Protein AF-A0A8S9X0I8-F1 (afdb_monomer_lite)

InterPro domains:
  IPR052571 Mitochondrial RNA Methyltransferase [PTHR13184] (60-207)

Secondary structure (DSSP, 8-state):
--------------------------------HHHHHHHHTT---TTSSTT------PPPPHHHHHHHHHHHTTS-HHHHHHHHHHHHHHHHTPPPPPPHHHHHHHHHHHHHHHHHHHT--GGGS-HHHHHHHHHHHHHHHHHHHHHHS---------HHHHHHHHHHHHHHHHHHHHHHHHHHHHHS----S----TT-TTTTTT-

Radius of gyration: 30.33 Å; chains: 1; bounding box: 61×61×95 Å

Sequence (207 aa):
MRRSLLHQISRGRRWVVGSLRYGSSTTKVELDGSVRDLIESEELHPKRHPGAMRNVNNPLPDDLQAAMLRTLGDVSKKVLTDESHDFCKYLHGRKPPMEEDEEHSLISQIRGEITEELNVKFEDLNDDLREYYKKVINSKVEQITKQRKYNWQQIDYTRHKGLLYMVARSAREYAINYQVLKELKTRFQYAPKTFFDFGSGVGSVLW

Structure (mmCIF, N/CA/C/O backbone):
data_AF-A0A8S9X0I8-F1
#
_entry.id   AF-A0A8S9X0I8-F1
#
loop_
_atom_site.group_PDB
_atom_site.id
_atom_site.type_symbol
_atom_site.label_atom_id
_atom_site.label_alt_id
_atom_site.label_comp_id
_atom_site.label_asym_id
_atom_site.label_entity_id
_atom_site.label_seq_id
_atom_site.pdbx_PDB_ins_code
_atom_site.Cartn_x
_atom_site.Cartn_y
_atom_site.Cartn_z
_atom_site.occupancy
_atom_site.B_iso_or_equiv
_atom_site.auth_seq_id
_atom_site.auth_comp_id
_atom_site.auth_asym_id
_atom_site.auth_atom_id
_atom_site.pdbx_PDB_model_num
ATOM 1 N N . MET A 1 1 ? 29.895 34.691 58.136 1.00 38.69 1 MET A N 1
ATOM 2 C CA . MET A 1 1 ? 30.890 34.529 57.051 1.00 38.69 1 MET A CA 1
ATOM 3 C C . MET A 1 1 ? 30.856 33.090 56.548 1.00 38.69 1 MET A C 1
ATOM 5 O O . MET A 1 1 ? 31.323 32.217 57.260 1.00 38.69 1 MET A O 1
ATOM 9 N N . ARG A 1 2 ? 30.270 32.852 55.368 1.00 32.53 2 ARG A N 1
ATOM 10 C CA . ARG A 1 2 ? 30.657 31.838 54.361 1.00 32.53 2 ARG A CA 1
ATOM 11 C C . ARG A 1 2 ? 29.682 31.976 53.184 1.00 32.53 2 ARG A C 1
ATOM 13 O O . ARG A 1 2 ? 28.490 31.740 53.327 1.00 32.53 2 ARG A O 1
ATOM 20 N N . ARG A 1 3 ? 30.202 32.497 52.071 1.00 32.56 3 ARG A N 1
ATOM 21 C CA . ARG A 1 3 ? 29.549 32.616 50.759 1.00 32.56 3 ARG A CA 1
ATOM 22 C C . ARG A 1 3 ? 29.841 31.356 49.931 1.00 32.56 3 ARG A C 1
ATOM 24 O O . ARG A 1 3 ? 30.869 30.728 50.166 1.00 32.56 3 ARG A O 1
ATOM 31 N N . SER A 1 4 ? 29.040 31.163 48.874 1.00 35.34 4 SER A N 1
ATOM 32 C CA . SER A 1 4 ? 29.269 30.278 47.710 1.00 35.34 4 SER A CA 1
ATOM 33 C C . SER A 1 4 ? 28.901 28.807 47.964 1.00 35.34 4 SER A C 1
ATOM 35 O O . SER A 1 4 ? 29.279 28.256 48.984 1.00 35.34 4 SER A O 1
ATOM 37 N N . LEU A 1 5 ? 28.126 28.109 47.129 1.00 32.97 5 LEU A N 1
ATOM 38 C CA . LEU A 1 5 ? 28.208 28.009 45.670 1.00 32.97 5 LEU A CA 1
ATOM 39 C C . LEU A 1 5 ? 26.813 27.762 45.062 1.00 32.97 5 LEU A C 1
ATOM 41 O O . LEU A 1 5 ? 26.257 26.675 45.174 1.00 32.97 5 LEU A O 1
ATOM 45 N N . LEU A 1 6 ? 26.271 28.753 44.364 1.00 34.56 6 LEU A N 1
ATOM 46 C CA . LEU A 1 6 ? 25.263 28.549 43.325 1.00 34.56 6 LEU A CA 1
ATOM 47 C C . LEU A 1 6 ? 25.835 29.220 42.093 1.00 34.56 6 LEU A C 1
ATOM 49 O O . LEU A 1 6 ? 25.793 30.440 42.032 1.00 34.56 6 LEU A O 1
ATOM 53 N N . HIS A 1 7 ? 26.431 28.451 41.183 1.00 33.84 7 HIS A N 1
ATOM 54 C CA . HIS A 1 7 ? 26.622 28.798 39.775 1.00 33.84 7 HIS A CA 1
ATOM 55 C C . HIS A 1 7 ? 27.052 27.545 38.995 1.00 33.84 7 HIS A C 1
ATOM 57 O O . HIS A 1 7 ? 27.919 26.799 39.436 1.00 33.84 7 HIS A O 1
ATOM 63 N N . GLN A 1 8 ? 26.463 27.409 37.804 1.00 34.41 8 GLN A N 1
ATOM 64 C CA . GLN A 1 8 ? 26.906 26.597 36.665 1.00 34.41 8 GLN A CA 1
ATOM 65 C C . GLN A 1 8 ? 26.630 25.085 36.690 1.00 34.41 8 GLN A C 1
ATOM 67 O O . GLN A 1 8 ? 27.524 24.269 36.871 1.00 34.41 8 GLN A O 1
ATOM 72 N N . ILE A 1 9 ? 25.424 24.714 36.245 1.00 34.41 9 ILE A N 1
ATOM 73 C CA . ILE A 1 9 ? 25.315 23.678 35.208 1.00 34.41 9 ILE A CA 1
ATOM 74 C C . ILE A 1 9 ? 24.667 24.326 33.991 1.00 34.41 9 ILE A C 1
ATOM 76 O O . ILE A 1 9 ? 23.532 24.796 34.009 1.00 34.41 9 ILE A O 1
ATOM 80 N N . SER A 1 10 ? 25.485 24.437 32.955 1.00 33.75 10 SER A N 1
ATOM 81 C CA . SER A 1 10 ? 25.205 25.131 31.715 1.00 33.75 10 SER A CA 1
ATOM 82 C C . SER A 1 10 ? 24.671 24.156 30.663 1.00 33.75 10 SER A C 1
ATOM 84 O O . SER A 1 10 ? 25.194 23.053 30.530 1.00 33.75 10 SER A O 1
ATOM 86 N N . ARG A 1 11 ? 23.740 24.655 29.842 1.00 37.16 11 ARG A N 1
ATOM 87 C CA . ARG A 1 11 ? 23.556 24.311 28.418 1.00 37.16 11 ARG A CA 1
ATOM 88 C C . ARG A 1 11 ? 23.011 22.911 28.101 1.00 37.16 11 ARG A C 1
ATOM 90 O O . ARG A 1 11 ? 23.680 22.088 27.481 1.00 37.16 11 ARG A O 1
ATOM 97 N N . GLY A 1 12 ? 21.716 22.723 28.354 1.00 33.28 12 GLY A N 1
ATOM 98 C CA . GLY A 1 12 ? 20.900 21.832 27.526 1.00 33.28 12 GLY A CA 1
ATOM 99 C C . GLY A 1 12 ? 20.777 22.422 26.118 1.00 33.28 12 GLY A C 1
ATOM 100 O O . GLY A 1 12 ? 20.298 23.545 25.953 1.00 33.28 12 GLY A O 1
ATOM 101 N N . ARG A 1 13 ? 21.274 21.705 25.104 1.00 35.69 13 ARG A N 1
ATOM 102 C CA . ARG A 1 13 ? 21.162 22.097 23.693 1.00 35.69 13 ARG A CA 1
ATOM 103 C C . ARG A 1 13 ? 19.683 22.151 23.323 1.00 35.69 13 ARG A C 1
ATOM 105 O O . ARG A 1 13 ? 19.023 21.125 23.212 1.00 35.69 13 ARG A O 1
ATOM 112 N N . ARG A 1 14 ? 19.174 23.365 23.139 1.00 32.47 14 ARG A N 1
ATOM 113 C CA . ARG A 1 14 ? 17.888 23.614 22.497 1.00 32.47 14 ARG A CA 1
ATOM 114 C C . ARG A 1 14 ? 18.063 23.206 21.037 1.00 32.47 14 ARG A C 1
ATOM 116 O O . ARG A 1 14 ? 18.818 23.855 20.315 1.00 32.47 14 ARG A O 1
ATOM 123 N N . TRP A 1 15 ? 17.441 22.106 20.626 1.00 33.72 15 TRP A N 1
ATOM 124 C CA . TRP A 1 15 ? 17.331 21.774 19.212 1.00 33.72 15 TRP A CA 1
ATOM 125 C C . TRP A 1 15 ? 16.532 22.898 18.557 1.00 33.72 15 TRP A C 1
ATOM 127 O O . TRP A 1 15 ? 15.331 23.038 18.777 1.00 33.72 15 TRP A O 1
ATOM 137 N N . VAL A 1 16 ? 17.225 23.765 17.823 1.00 35.38 16 VAL A N 1
ATOM 138 C CA . VAL A 1 16 ? 16.574 24.666 16.882 1.00 35.38 16 VAL A CA 1
ATOM 139 C C . VAL A 1 16 ? 16.069 23.752 15.779 1.00 35.38 16 VAL A C 1
ATOM 141 O O . VAL A 1 16 ? 16.851 23.282 14.956 1.00 35.38 16 VAL A O 1
ATOM 144 N N . VAL A 1 17 ? 14.774 23.442 15.807 1.00 42.78 17 VAL A N 1
ATOM 145 C CA . VAL A 1 17 ? 14.083 22.893 14.644 1.00 42.78 17 VAL A CA 1
ATOM 146 C C . VAL A 1 17 ? 14.164 23.993 13.595 1.00 42.78 17 VAL A C 1
ATOM 148 O O . VAL A 1 17 ? 13.407 24.963 13.623 1.00 42.78 17 VAL A O 1
ATOM 151 N N . GLY A 1 18 ? 15.190 23.919 12.748 1.00 37.69 18 GLY A N 1
ATOM 152 C CA . GLY A 1 18 ? 15.289 24.776 11.583 1.00 37.69 18 GLY A CA 1
ATOM 153 C C . GLY A 1 18 ? 14.003 24.591 10.798 1.00 37.69 18 GLY A C 1
ATOM 154 O O . GLY A 1 18 ? 13.650 23.464 10.461 1.00 37.69 18 GLY A O 1
ATOM 155 N N . SER A 1 19 ? 13.282 25.686 10.569 1.00 44.06 19 SER A N 1
ATOM 156 C CA . SER A 1 19 ? 12.162 25.718 9.637 1.00 44.06 19 SER A CA 1
ATOM 157 C C . SER A 1 19 ? 12.643 25.092 8.328 1.00 44.06 19 SER A C 1
ATOM 159 O O . SER A 1 19 ? 13.447 25.694 7.611 1.00 44.06 19 SER A O 1
ATOM 161 N N . LEU A 1 20 ? 12.207 23.858 8.045 1.00 44.19 20 LEU A N 1
ATOM 162 C CA . LEU A 1 20 ? 12.305 23.301 6.707 1.00 44.19 20 LEU A CA 1
ATOM 163 C C . LEU A 1 20 ? 11.431 24.202 5.843 1.00 44.19 20 LEU A C 1
ATOM 165 O O . LEU A 1 20 ? 10.206 24.094 5.824 1.00 44.19 20 LEU A O 1
ATOM 169 N N . ARG A 1 21 ? 12.073 25.151 5.166 1.00 44.62 21 ARG A N 1
ATOM 170 C CA . ARG A 1 21 ? 11.453 25.869 4.067 1.00 44.62 21 ARG A CA 1
ATOM 171 C C . ARG A 1 21 ? 11.219 24.826 2.986 1.00 44.62 21 ARG A C 1
ATOM 173 O O . ARG A 1 21 ? 12.151 24.456 2.278 1.00 44.62 21 ARG A O 1
ATOM 180 N N . TYR A 1 22 ? 9.989 24.332 2.888 1.00 50.97 22 TYR A N 1
ATOM 181 C CA . TYR A 1 22 ? 9.518 23.680 1.677 1.00 50.97 22 TYR A CA 1
ATOM 182 C C . TYR A 1 22 ? 9.656 24.713 0.559 1.00 50.97 22 TYR A C 1
ATOM 184 O O . TYR A 1 22 ? 8.862 25.646 0.452 1.00 50.97 22 TYR A O 1
ATOM 192 N N . GLY A 1 23 ? 10.739 24.620 -0.210 1.00 49.62 23 GLY A N 1
ATOM 193 C CA . GLY A 1 23 ? 10.887 25.400 -1.422 1.00 49.62 23 GLY A CA 1
ATOM 194 C C . GLY A 1 23 ? 9.787 24.959 -2.372 1.00 49.62 23 GLY A C 1
ATOM 195 O O . GLY A 1 23 ? 9.878 23.882 -2.950 1.00 49.62 23 GLY A O 1
ATOM 196 N N . SER A 1 24 ? 8.734 25.761 -2.504 1.00 58.91 24 SER A N 1
ATOM 197 C CA . SER A 1 24 ? 7.803 25.617 -3.616 1.00 58.91 24 SER A CA 1
ATOM 198 C C . SER A 1 24 ? 8.557 26.037 -4.873 1.00 58.91 24 SER A C 1
ATOM 200 O O . SER A 1 24 ? 8.689 27.226 -5.167 1.00 58.91 24 SER A O 1
ATOM 202 N N . SER A 1 25 ? 9.153 25.073 -5.573 1.00 62.84 25 SER A N 1
ATOM 203 C CA . SER A 1 25 ? 9.664 25.297 -6.918 1.00 62.84 25 SER A CA 1
ATOM 204 C C . SER A 1 25 ? 8.462 25.353 -7.850 1.00 62.84 25 SER A C 1
ATOM 206 O O . SER A 1 25 ? 7.873 24.340 -8.216 1.00 62.84 25 SER A O 1
ATOM 208 N N . THR A 1 26 ? 8.058 26.560 -8.228 1.00 61.75 26 THR A N 1
ATOM 209 C CA . THR A 1 26 ? 7.054 26.723 -9.275 1.00 61.75 26 THR A CA 1
ATOM 210 C C . THR A 1 26 ? 7.708 26.311 -10.592 1.00 61.75 26 THR A C 1
ATOM 212 O O . THR A 1 26 ? 8.575 27.012 -11.112 1.00 61.75 26 THR A O 1
ATOM 215 N N . THR A 1 27 ? 7.364 25.131 -11.107 1.00 73.31 27 THR A N 1
ATOM 216 C CA . THR A 1 27 ? 7.857 24.673 -12.408 1.00 73.31 27 THR A CA 1
ATOM 217 C C . THR A 1 27 ? 7.279 25.578 -13.490 1.00 73.31 27 THR A C 1
ATOM 219 O O . THR A 1 27 ? 6.080 25.547 -13.761 1.00 73.31 27 THR A O 1
ATOM 222 N N . LYS A 1 28 ? 8.125 26.406 -14.106 1.00 75.62 28 LYS A N 1
ATOM 223 C CA . LYS A 1 28 ? 7.742 27.185 -15.283 1.00 75.62 28 LYS A CA 1
ATOM 224 C C . LYS A 1 28 ? 7.739 26.238 -16.482 1.00 75.62 28 LYS A C 1
ATOM 226 O O . LYS A 1 28 ? 8.794 25.772 -16.901 1.00 75.62 28 LYS A O 1
ATOM 231 N N . VAL A 1 29 ? 6.552 25.901 -16.975 1.00 78.50 29 VAL A N 1
ATOM 232 C CA . VAL A 1 29 ? 6.380 25.047 -18.155 1.00 78.50 29 VAL A CA 1
ATOM 233 C C . VAL A 1 29 ? 6.190 25.955 -19.361 1.00 78.50 29 VAL A C 1
ATOM 235 O O . VAL A 1 29 ? 5.278 26.780 -19.375 1.00 78.50 29 VAL A O 1
ATOM 238 N N . GLU A 1 30 ? 7.057 25.822 -20.360 1.00 83.00 30 GLU A N 1
ATOM 239 C CA . GLU A 1 30 ? 6.937 26.532 -21.633 1.00 83.00 30 GLU A CA 1
ATOM 240 C C . GLU A 1 30 ? 6.588 25.532 -22.735 1.00 83.00 30 GLU A C 1
ATOM 242 O O . GLU A 1 30 ? 7.100 24.412 -22.762 1.00 83.00 30 GLU A O 1
ATOM 247 N N . LEU A 1 31 ? 5.663 25.923 -23.614 1.00 82.00 31 LEU A N 1
ATOM 248 C CA . LEU A 1 31 ? 5.290 25.112 -24.765 1.00 82.00 31 LEU A CA 1
ATOM 249 C C . LEU A 1 31 ? 6.408 25.188 -25.805 1.00 82.00 31 LEU A C 1
ATOM 251 O O . LEU A 1 31 ? 6.860 26.286 -26.134 1.00 82.00 31 LEU A O 1
ATOM 255 N N . ASP A 1 32 ? 6.806 24.034 -26.332 1.00 84.00 32 ASP A N 1
ATOM 256 C CA . ASP A 1 32 ? 7.760 23.961 -27.432 1.00 84.00 32 ASP A CA 1
ATOM 257 C C . ASP A 1 32 ? 7.264 24.776 -28.640 1.00 84.00 32 ASP A C 1
ATOM 259 O O . ASP A 1 32 ? 6.092 24.680 -29.018 1.00 84.00 32 ASP A O 1
ATOM 263 N N . GLY A 1 33 ? 8.147 25.590 -29.227 1.00 85.88 33 GLY A N 1
ATOM 264 C CA . GLY A 1 33 ? 7.794 26.506 -30.316 1.00 85.88 33 GLY A CA 1
ATOM 265 C C . GLY A 1 33 ? 7.220 25.782 -31.533 1.00 85.88 33 GLY A C 1
ATOM 266 O O . GLY A 1 33 ? 6.199 26.201 -32.060 1.00 85.88 33 GLY A O 1
ATOM 267 N N . SER A 1 34 ? 7.780 24.622 -31.891 1.00 85.50 34 SER A N 1
ATOM 268 C CA . SER A 1 34 ? 7.285 23.841 -33.030 1.00 85.50 34 SER A CA 1
ATOM 269 C C . SER A 1 34 ? 5.881 23.281 -32.791 1.00 85.50 34 SER A C 1
ATOM 271 O O . SER A 1 34 ? 5.074 23.182 -33.711 1.00 85.50 34 SER A O 1
ATOM 273 N N . VAL A 1 35 ? 5.558 22.942 -31.541 1.00 86.88 35 VAL A N 1
ATOM 274 C CA . VAL A 1 35 ? 4.224 22.460 -31.164 1.00 86.88 35 VAL A CA 1
ATOM 275 C C . VAL A 1 35 ? 3.220 23.608 -31.139 1.00 86.88 35 VAL A C 1
ATOM 277 O O . VAL A 1 35 ? 2.069 23.395 -31.509 1.00 86.88 35 VAL A O 1
ATOM 280 N N . ARG A 1 36 ? 3.638 24.811 -30.727 1.00 89.44 36 ARG A N 1
ATOM 281 C CA . ARG A 1 36 ? 2.798 26.015 -30.773 1.00 89.44 36 ARG A CA 1
ATOM 282 C C . ARG A 1 36 ? 2.336 26.303 -32.197 1.00 89.44 36 ARG A C 1
ATOM 284 O O . ARG A 1 36 ? 1.135 26.413 -32.416 1.00 89.44 36 ARG A O 1
ATOM 291 N N . ASP A 1 37 ? 3.272 26.330 -33.138 1.00 90.69 37 ASP A N 1
ATOM 292 C CA . ASP A 1 37 ? 2.989 26.641 -34.539 1.00 90.69 37 ASP A CA 1
ATOM 293 C C . ASP A 1 37 ? 2.012 25.623 -35.152 1.00 90.69 37 ASP A C 1
ATOM 295 O O . ASP A 1 37 ? 1.071 26.001 -35.842 1.00 90.69 37 ASP A O 1
ATOM 299 N N . LEU A 1 38 ? 2.167 24.332 -34.823 1.00 89.12 38 LEU A N 1
ATOM 300 C CA . LEU A 1 38 ? 1.268 23.259 -35.276 1.00 89.12 38 LEU A CA 1
ATOM 301 C C . LEU A 1 38 ? -0.137 23.313 -34.651 1.00 89.12 38 LEU A C 1
ATOM 303 O O . LEU A 1 38 ? -1.089 22.779 -35.222 1.00 89.12 38 LEU A O 1
ATOM 307 N N . ILE A 1 39 ? -0.271 23.887 -33.450 1.00 88.88 39 ILE A N 1
ATOM 308 C CA . ILE A 1 39 ? -1.580 24.139 -32.829 1.00 88.88 39 ILE A CA 1
ATOM 309 C C . ILE A 1 39 ? -2.250 25.319 -33.525 1.00 88.88 39 ILE A C 1
ATOM 311 O O . ILE A 1 39 ? -3.431 25.236 -33.849 1.00 88.88 39 ILE A O 1
ATOM 315 N N . GLU A 1 40 ? -1.499 26.396 -33.764 1.00 91.94 40 GLU A N 1
ATOM 316 C CA . GLU A 1 40 ? -1.991 27.594 -34.446 1.00 91.94 40 GLU A CA 1
ATOM 317 C C . GLU A 1 40 ? -2.381 27.307 -35.906 1.00 91.94 40 GLU A C 1
ATOM 319 O O . GLU A 1 40 ? -3.338 27.900 -36.399 1.00 91.94 40 GLU A O 1
ATOM 324 N N . SER A 1 41 ? -1.708 26.363 -36.578 1.00 91.94 41 SER A N 1
ATOM 325 C CA . SER A 1 41 ? -2.049 25.916 -37.936 1.00 91.94 41 SER A CA 1
ATOM 326 C C . SER A 1 41 ? -3.152 24.849 -38.010 1.00 91.94 41 SER A C 1
ATOM 328 O O . SER A 1 41 ? -3.532 24.458 -39.109 1.00 91.94 41 SER A O 1
ATOM 330 N N . GLU A 1 42 ? -3.670 24.363 -36.874 1.00 87.69 42 GLU A N 1
ATOM 331 C CA . GLU A 1 42 ? -4.624 23.238 -36.776 1.00 87.69 42 GLU A CA 1
ATOM 332 C C . GLU A 1 42 ? -4.140 21.909 -37.408 1.00 87.69 42 GLU A C 1
ATOM 334 O O . GLU A 1 42 ? -4.917 20.975 -37.617 1.00 87.69 42 GLU A O 1
ATOM 339 N N . GLU A 1 43 ? -2.839 21.764 -37.664 1.00 90.12 43 GLU A N 1
ATOM 340 C CA . GLU A 1 43 ? -2.252 20.562 -38.273 1.00 90.12 43 GLU A CA 1
ATOM 341 C C . GLU A 1 43 ? -1.869 19.494 -37.231 1.00 90.12 43 GLU A C 1
ATOM 343 O O . GLU A 1 43 ? -1.585 18.336 -37.567 1.00 90.12 43 GLU A O 1
ATOM 348 N N . LEU A 1 44 ? -1.875 19.849 -35.940 1.00 88.31 44 LEU A N 1
ATOM 349 C CA . LEU A 1 44 ? -1.534 18.927 -34.862 1.00 88.31 44 LEU A CA 1
ATOM 350 C C . LEU A 1 44 ? -2.664 17.930 -34.570 1.00 88.31 44 LEU A C 1
ATOM 352 O O . LEU A 1 44 ? -3.665 18.241 -33.927 1.00 88.31 44 LEU A O 1
ATOM 356 N N . HIS A 1 45 ? -2.452 16.659 -34.912 1.00 88.06 45 HIS A N 1
ATOM 357 C CA . HIS A 1 45 ? -3.370 15.599 -34.497 1.00 88.06 45 HIS A CA 1
ATOM 358 C C . HIS A 1 45 ? -3.253 15.315 -32.976 1.00 88.06 45 HIS A C 1
ATOM 360 O O . HIS A 1 45 ? -2.183 14.884 -32.524 1.00 88.06 45 HIS A O 1
ATOM 366 N N . PRO A 1 46 ? -4.346 15.378 -32.179 1.00 85.12 46 PRO A N 1
ATOM 367 C CA . PRO A 1 46 ? -4.293 15.285 -30.709 1.00 85.12 46 PRO A CA 1
ATOM 368 C C . PRO A 1 46 ? -3.659 14.011 -30.137 1.00 85.12 46 PRO A C 1
ATOM 370 O O . PRO A 1 46 ? -3.193 13.998 -29.007 1.00 85.12 46 PRO A O 1
ATOM 373 N N . LYS A 1 47 ? -3.642 12.909 -30.898 1.00 82.75 47 LYS A N 1
ATOM 374 C CA . LYS A 1 47 ? -3.022 11.627 -30.487 1.00 82.75 47 LYS A CA 1
ATOM 375 C C . LYS A 1 47 ? -1.629 11.365 -31.076 1.00 82.75 47 LYS A C 1
ATOM 377 O O . LYS A 1 47 ? -1.084 10.284 -30.867 1.00 82.75 47 LYS A O 1
ATOM 382 N N . ARG A 1 48 ? -1.097 12.276 -31.894 1.00 84.56 48 ARG A N 1
ATOM 383 C CA . ARG A 1 48 ? 0.178 12.112 -32.619 1.00 84.56 48 ARG A CA 1
ATOM 384 C C . ARG A 1 48 ? 1.056 13.360 -32.476 1.00 84.56 48 ARG A C 1
ATOM 386 O O . ARG A 1 48 ? 1.665 13.799 -33.441 1.00 84.56 48 ARG A O 1
ATOM 393 N N . HIS A 1 49 ? 1.094 13.931 -31.276 1.00 86.00 49 HIS A N 1
ATOM 394 C CA . HIS A 1 49 ? 1.983 15.045 -30.952 1.00 86.00 49 HIS A CA 1
ATOM 395 C C . HIS A 1 49 ? 3.330 14.529 -30.404 1.00 86.00 49 HIS A C 1
ATOM 397 O O . HIS A 1 49 ? 3.385 13.399 -29.915 1.00 86.00 49 HIS A O 1
ATOM 403 N N . PRO A 1 50 ? 4.407 15.337 -30.419 1.00 82.75 50 PRO A N 1
ATOM 404 C CA . PRO A 1 50 ? 5.739 14.917 -29.958 1.00 82.75 50 PRO A CA 1
ATOM 405 C C . PRO A 1 50 ? 5.795 14.442 -28.497 1.00 82.75 50 PRO A C 1
ATOM 407 O O . PRO A 1 50 ? 6.624 13.615 -28.136 1.00 82.75 50 PRO A O 1
ATOM 410 N N . GLY A 1 51 ? 4.886 14.938 -27.653 1.00 81.56 51 GLY A N 1
ATOM 411 C CA . GLY A 1 51 ? 4.748 14.503 -26.258 1.00 81.56 51 GLY A CA 1
ATOM 412 C C . GLY A 1 51 ? 3.943 13.211 -26.060 1.00 81.56 51 GLY A C 1
ATOM 413 O O . GLY A 1 51 ? 3.825 12.749 -24.924 1.00 81.56 51 GLY A O 1
ATOM 414 N N . ALA A 1 52 ? 3.356 12.643 -27.118 1.00 83.50 52 ALA A N 1
ATOM 415 C CA . ALA A 1 52 ? 2.538 11.441 -27.026 1.00 83.50 52 ALA A CA 1
ATOM 416 C C . ALA A 1 52 ? 3.424 10.204 -26.836 1.00 83.50 52 ALA A C 1
ATOM 418 O O . ALA A 1 52 ? 4.148 9.789 -27.740 1.00 83.50 52 ALA A O 1
ATOM 419 N N . MET A 1 53 ? 3.313 9.563 -25.675 1.00 78.56 53 MET A N 1
ATOM 420 C CA . MET A 1 53 ? 3.980 8.292 -25.399 1.00 78.56 53 MET A CA 1
ATOM 421 C C . MET A 1 53 ? 3.011 7.142 -25.658 1.00 78.56 53 MET A C 1
ATOM 423 O O . MET A 1 53 ? 1.953 7.040 -25.035 1.00 78.56 53 MET A O 1
ATOM 427 N N . ARG A 1 54 ? 3.361 6.257 -26.595 1.00 77.00 54 ARG A N 1
ATOM 428 C CA . ARG A 1 54 ? 2.605 5.021 -26.818 1.00 77.00 54 ARG A CA 1
ATOM 429 C C . ARG A 1 54 ? 3.035 3.972 -25.805 1.00 77.00 54 ARG A C 1
ATOM 431 O O . ARG A 1 54 ? 4.137 3.429 -25.888 1.00 77.00 54 ARG A O 1
ATOM 438 N N . ASN A 1 55 ? 2.132 3.666 -24.884 1.00 70.75 55 ASN A N 1
ATOM 439 C CA . ASN A 1 55 ? 2.332 2.592 -23.926 1.00 70.75 55 ASN A CA 1
ATOM 440 C C . ASN A 1 55 ? 2.036 1.265 -24.618 1.00 70.75 55 ASN A C 1
ATOM 442 O O . ASN A 1 55 ? 0.925 1.026 -25.088 1.00 70.75 55 ASN A O 1
ATOM 446 N N . VAL A 1 56 ? 3.058 0.423 -24.711 1.00 72.19 56 VAL A N 1
ATOM 447 C CA . VAL A 1 56 ? 2.897 -0.970 -25.121 1.00 72.19 56 VAL A CA 1
ATOM 448 C C . VAL A 1 56 ? 2.711 -1.768 -23.840 1.00 72.19 56 VAL A C 1
ATOM 450 O O . VAL A 1 56 ? 3.511 -1.610 -22.917 1.00 72.19 56 VAL A O 1
ATOM 453 N N . ASN A 1 57 ? 1.669 -2.596 -23.776 1.00 72.56 57 ASN A N 1
ATOM 454 C CA . ASN A 1 57 ? 1.533 -3.578 -22.705 1.00 72.56 57 ASN A CA 1
ATOM 455 C C . ASN A 1 57 ? 2.677 -4.581 -22.851 1.00 72.56 57 ASN A C 1
ATOM 457 O O . ASN A 1 57 ? 2.622 -5.454 -23.716 1.00 72.56 57 ASN A O 1
ATOM 461 N N . ASN A 1 58 ? 3.724 -4.420 -22.045 1.00 78.25 58 ASN A N 1
ATOM 462 C CA . ASN A 1 58 ? 4.837 -5.359 -22.043 1.00 78.25 58 ASN A CA 1
ATOM 463 C C . ASN A 1 58 ? 4.505 -6.474 -21.052 1.00 78.25 58 ASN A C 1
ATOM 465 O O . ASN A 1 58 ? 4.130 -6.172 -19.913 1.00 78.25 58 ASN A O 1
ATOM 469 N N . PRO A 1 59 ? 4.595 -7.745 -21.472 1.00 84.19 59 PRO A N 1
ATOM 470 C CA . PRO A 1 59 ? 4.471 -8.848 -20.539 1.00 84.19 59 PRO A CA 1
ATOM 471 C C . PRO A 1 59 ? 5.598 -8.783 -19.505 1.00 84.19 59 PRO A C 1
ATOM 473 O O . PRO A 1 59 ? 6.631 -8.144 -19.719 1.00 84.19 59 PRO A O 1
ATOM 476 N N . LEU A 1 60 ? 5.398 -9.471 -18.382 1.00 88.69 60 LEU A N 1
ATOM 477 C CA . LEU A 1 60 ? 6.486 -9.726 -17.444 1.00 88.69 60 LEU A CA 1
ATOM 478 C C . LEU A 1 60 ? 7.633 -10.450 -18.174 1.00 88.69 60 LEU A C 1
ATOM 480 O O . LEU A 1 60 ? 7.345 -11.349 -18.966 1.00 88.69 60 LEU A O 1
ATOM 484 N N . PRO A 1 61 ? 8.906 -10.129 -17.894 1.00 91.12 61 PRO A N 1
ATOM 485 C CA . PRO A 1 61 ? 10.037 -10.856 -18.455 1.00 91.12 61 PRO A CA 1
ATOM 486 C C . PRO A 1 61 ? 9.928 -12.349 -18.150 1.00 91.12 61 PRO A C 1
ATOM 488 O O . PRO A 1 61 ? 9.565 -12.726 -17.033 1.00 91.12 61 PRO A O 1
ATOM 491 N N . ASP A 1 62 ? 10.261 -13.199 -19.119 1.00 92.75 62 ASP A N 1
ATOM 492 C CA . ASP A 1 62 ? 10.162 -14.656 -18.962 1.00 92.75 62 ASP A CA 1
ATOM 493 C C . ASP A 1 62 ? 11.008 -15.159 -17.783 1.00 92.75 62 ASP A C 1
ATOM 495 O O . ASP A 1 62 ? 10.570 -16.026 -17.026 1.00 92.75 62 ASP A O 1
ATOM 499 N N . ASP A 1 63 ? 12.169 -14.542 -17.551 1.00 92.19 63 ASP A N 1
ATOM 500 C CA . ASP A 1 63 ? 13.037 -14.848 -16.410 1.00 92.19 63 ASP A CA 1
ATOM 501 C C . ASP A 1 63 ? 12.362 -14.552 -15.067 1.00 92.19 63 ASP A C 1
ATOM 503 O O . ASP A 1 63 ? 12.461 -15.351 -14.129 1.00 92.19 63 ASP A O 1
ATOM 507 N N . LEU A 1 64 ? 11.624 -13.439 -14.986 1.00 91.00 64 LEU A N 1
ATOM 508 C CA . LEU A 1 64 ? 10.848 -13.074 -13.805 1.00 91.00 64 LEU A CA 1
ATOM 509 C C . LEU A 1 64 ? 9.667 -14.032 -13.626 1.00 91.00 64 LEU A C 1
ATOM 511 O O . LEU A 1 64 ? 9.445 -14.525 -12.523 1.00 91.00 64 LEU A O 1
ATOM 515 N N . GLN A 1 65 ? 8.951 -14.376 -14.698 1.00 92.38 65 GLN A N 1
ATOM 516 C CA . GLN A 1 65 ? 7.876 -15.371 -14.637 1.00 92.38 65 GLN A CA 1
ATOM 517 C C . GLN A 1 65 ? 8.401 -16.730 -14.146 1.00 92.38 65 GLN A C 1
ATOM 519 O O . GLN A 1 65 ? 7.818 -17.340 -13.246 1.00 92.38 65 GLN A O 1
ATOM 524 N N . ALA A 1 66 ? 9.539 -17.187 -14.671 1.00 93.31 66 ALA A N 1
ATOM 525 C CA . ALA A 1 66 ? 10.180 -18.427 -14.257 1.00 93.31 66 ALA A CA 1
ATOM 526 C C . ALA A 1 66 ? 10.647 -18.369 -12.795 1.00 93.31 66 ALA A C 1
ATOM 528 O O . ALA A 1 66 ? 10.464 -19.333 -12.050 1.00 93.31 66 ALA A O 1
ATOM 529 N N . ALA A 1 67 ? 11.211 -17.241 -12.353 1.00 92.75 67 ALA A N 1
ATOM 530 C CA . ALA A 1 67 ? 11.584 -17.027 -10.957 1.00 92.75 67 ALA A CA 1
ATOM 531 C C . ALA A 1 67 ? 10.364 -17.062 -10.030 1.00 92.75 67 ALA A C 1
ATOM 533 O O . ALA A 1 67 ? 10.399 -17.743 -9.006 1.00 92.75 67 ALA A O 1
ATOM 534 N N . MET A 1 68 ? 9.266 -16.404 -10.407 1.00 92.62 68 MET A N 1
ATOM 535 C CA . MET A 1 68 ? 8.007 -16.444 -9.662 1.00 92.62 68 MET A CA 1
ATOM 536 C C . MET A 1 68 ? 7.496 -17.881 -9.538 1.00 92.62 68 MET A C 1
ATOM 538 O O . MET A 1 68 ? 7.211 -18.327 -8.429 1.00 92.62 68 MET A O 1
ATOM 542 N N . LEU A 1 69 ? 7.451 -18.635 -10.640 1.00 93.06 69 LEU A N 1
ATOM 543 C CA . LEU A 1 69 ? 7.007 -20.033 -10.641 1.00 93.06 69 LEU A CA 1
ATOM 544 C C . LEU A 1 69 ? 7.874 -20.931 -9.748 1.00 93.06 69 LEU A C 1
ATOM 546 O O . LEU A 1 69 ? 7.326 -21.769 -9.036 1.00 93.06 69 LEU A O 1
ATOM 550 N N . ARG A 1 70 ? 9.200 -20.740 -9.734 1.00 93.69 70 ARG A N 1
ATOM 551 C CA . ARG A 1 70 ? 10.100 -21.458 -8.812 1.00 93.69 70 ARG A CA 1
ATOM 552 C C . ARG A 1 70 ? 9.823 -21.101 -7.351 1.00 93.69 70 ARG A C 1
ATOM 554 O O . ARG A 1 70 ? 9.796 -21.988 -6.505 1.00 93.69 70 ARG A O 1
ATOM 561 N N . THR A 1 71 ? 9.579 -19.825 -7.058 1.00 93.31 71 THR A N 1
ATOM 562 C CA . THR A 1 71 ? 9.312 -19.331 -5.696 1.00 93.31 71 THR A CA 1
ATOM 563 C C . THR A 1 71 ? 7.994 -19.862 -5.122 1.00 93.31 71 THR A C 1
ATOM 565 O O . THR A 1 71 ? 7.902 -20.103 -3.914 1.00 93.31 71 THR A O 1
ATOM 568 N N . LEU A 1 72 ? 6.985 -20.093 -5.974 1.00 92.88 72 LEU A N 1
ATOM 569 C CA . LEU A 1 72 ? 5.714 -20.704 -5.568 1.00 92.88 72 LEU A CA 1
ATOM 570 C C . LEU A 1 72 ? 5.917 -22.098 -4.945 1.00 92.88 72 LEU A C 1
ATOM 572 O O . LEU A 1 72 ? 5.297 -22.405 -3.923 1.00 92.88 72 LEU A O 1
ATOM 576 N N . GLY A 1 73 ? 6.815 -22.913 -5.510 1.00 90.31 73 GLY A N 1
ATOM 577 C CA . GLY A 1 73 ? 7.014 -24.306 -5.099 1.00 90.31 73 GLY A CA 1
ATOM 578 C C . GLY A 1 73 ? 5.733 -25.131 -5.263 1.00 90.31 73 GLY A C 1
ATOM 579 O O . GLY A 1 73 ? 5.035 -25.001 -6.267 1.00 90.31 73 GLY A O 1
ATOM 580 N N . ASP A 1 74 ? 5.395 -25.929 -4.247 1.00 90.56 74 ASP A N 1
ATOM 581 C CA . ASP A 1 74 ? 4.245 -26.850 -4.274 1.00 90.56 74 ASP A CA 1
ATOM 582 C C . ASP A 1 74 ? 2.903 -26.200 -3.893 1.00 90.56 74 ASP A C 1
ATOM 584 O O . ASP A 1 74 ? 1.883 -26.877 -3.750 1.00 90.56 74 ASP A O 1
ATOM 588 N N . VAL A 1 75 ? 2.873 -24.879 -3.692 1.00 92.19 75 VAL A N 1
ATOM 589 C CA . VAL A 1 75 ? 1.641 -24.190 -3.297 1.00 92.19 75 VAL A CA 1
ATOM 590 C C . VAL A 1 75 ? 0.657 -24.160 -4.470 1.00 92.19 75 VAL A C 1
ATOM 592 O O . VAL A 1 75 ? 1.013 -23.841 -5.607 1.00 92.19 75 VAL A O 1
ATOM 595 N N . SER A 1 76 ? -0.615 -24.460 -4.190 1.00 93.19 76 SER A N 1
ATOM 596 C CA . SER A 1 76 ? -1.675 -24.453 -5.200 1.00 93.19 76 SER A CA 1
ATOM 597 C C . SER A 1 76 ? -1.821 -23.078 -5.854 1.00 93.19 76 SER A C 1
ATOM 599 O O . SER A 1 76 ? -2.217 -22.101 -5.215 1.00 93.19 76 SER A O 1
ATOM 601 N N . LYS A 1 77 ? -1.551 -23.019 -7.164 1.00 92.00 77 LYS A N 1
ATOM 602 C CA . LYS A 1 77 ? -1.642 -21.790 -7.967 1.00 92.00 77 LYS A CA 1
ATOM 603 C C . LYS A 1 77 ? -3.039 -21.183 -7.921 1.00 92.00 77 LYS A C 1
ATOM 605 O O . LYS A 1 77 ? -3.164 -19.980 -7.757 1.00 92.00 77 LYS A O 1
ATOM 610 N N . LYS A 1 78 ? -4.075 -22.024 -8.019 1.00 92.38 78 LYS A N 1
ATOM 611 C CA . LYS A 1 78 ? -5.473 -21.577 -7.997 1.00 92.38 78 LYS A CA 1
ATOM 612 C C . LYS A 1 78 ? -5.814 -20.888 -6.675 1.00 92.38 78 LYS A C 1
ATOM 614 O O . LYS A 1 78 ? -6.311 -19.772 -6.692 1.00 92.38 78 LYS A O 1
ATOM 619 N N . VAL A 1 79 ? -5.466 -21.526 -5.553 1.00 93.56 79 VAL A N 1
ATOM 620 C CA . VAL A 1 79 ? -5.697 -20.969 -4.210 1.00 93.56 79 VAL A CA 1
ATOM 621 C C . VAL A 1 79 ? -4.982 -19.630 -4.058 1.00 93.56 79 VAL A C 1
ATOM 623 O O . VAL A 1 79 ? -5.593 -18.652 -3.644 1.00 93.56 79 VAL A O 1
ATOM 626 N N . LEU A 1 80 ? -3.712 -19.553 -4.467 1.00 94.75 80 LEU A N 1
ATOM 627 C CA . LEU A 1 80 ? -2.963 -18.301 -4.407 1.00 94.75 80 LEU A CA 1
ATOM 628 C C . LEU A 1 80 ? -3.564 -17.210 -5.285 1.00 94.75 80 LEU A C 1
ATOM 630 O O . LEU A 1 80 ? -3.583 -16.061 -4.866 1.00 94.75 80 LEU A O 1
ATOM 634 N N . THR A 1 81 ? -4.042 -17.529 -6.487 1.00 93.69 81 THR A N 1
ATOM 635 C CA . THR A 1 81 ? -4.690 -16.537 -7.350 1.00 93.69 81 THR A CA 1
ATOM 636 C C . THR A 1 81 ? -5.942 -15.972 -6.684 1.00 93.69 81 THR A C 1
ATOM 638 O O . THR A 1 81 ? -6.056 -14.749 -6.581 1.00 93.69 81 THR A O 1
ATOM 641 N N . ASP A 1 82 ? -6.819 -16.833 -6.171 1.00 94.62 82 ASP A N 1
ATOM 642 C CA . ASP A 1 82 ? -8.069 -16.416 -5.531 1.00 94.62 82 ASP A CA 1
ATOM 643 C C . ASP A 1 82 ? -7.787 -15.561 -4.282 1.00 94.62 82 ASP A C 1
ATOM 645 O O . ASP A 1 82 ? -8.241 -14.420 -4.178 1.00 94.62 82 ASP A O 1
ATOM 649 N N . GLU A 1 83 ? -6.928 -16.045 -3.382 1.00 96.69 83 GLU A N 1
ATOM 650 C CA . GLU A 1 83 ? -6.559 -15.321 -2.162 1.00 96.69 83 GLU A CA 1
ATOM 651 C C . GLU A 1 83 ? -5.772 -14.033 -2.448 1.00 96.69 83 GLU A C 1
ATOM 653 O O . GLU A 1 83 ? -5.903 -13.043 -1.724 1.00 96.69 83 GLU A O 1
ATOM 658 N N . SER A 1 84 ? -4.968 -13.997 -3.517 1.00 95.88 84 SER A N 1
ATOM 659 C CA . SER A 1 84 ? -4.198 -12.802 -3.883 1.00 95.88 84 SER A CA 1
ATOM 660 C C . SER A 1 84 ? -5.104 -11.654 -4.311 1.00 95.88 84 SER A C 1
ATOM 662 O O . SER A 1 84 ? -4.776 -10.489 -4.082 1.00 95.88 84 SER A O 1
ATOM 664 N N . HIS A 1 85 ? -6.263 -11.959 -4.898 1.00 94.94 85 HIS A N 1
ATOM 665 C CA . HIS A 1 85 ? -7.231 -10.950 -5.294 1.00 94.94 85 HIS A CA 1
ATOM 666 C C . HIS A 1 85 ? -7.853 -10.272 -4.069 1.00 94.94 85 HIS A C 1
ATOM 668 O O . HIS A 1 85 ? -7.916 -9.040 -4.007 1.00 94.94 85 HIS A O 1
ATOM 674 N N . ASP A 1 86 ? -8.232 -11.052 -3.061 1.00 95.25 86 ASP A N 1
ATOM 675 C CA . ASP A 1 86 ? -8.760 -10.512 -1.809 1.00 95.25 86 ASP A CA 1
ATOM 676 C C . ASP A 1 86 ? -7.680 -9.782 -1.010 1.00 95.25 86 ASP A C 1
ATOM 678 O O . ASP A 1 86 ? -7.925 -8.687 -0.497 1.00 95.25 86 ASP A O 1
ATOM 682 N N . PHE A 1 87 ? -6.448 -10.295 -1.005 1.00 95.50 87 PHE A N 1
ATOM 683 C CA . PHE A 1 87 ? -5.311 -9.589 -0.424 1.00 95.50 87 PHE A CA 1
ATOM 684 C C . PHE A 1 87 ? -5.038 -8.254 -1.136 1.00 95.50 87 PHE A C 1
ATOM 686 O O . PHE A 1 87 ? -4.789 -7.243 -0.483 1.00 95.50 87 PHE A O 1
ATOM 693 N N . CYS A 1 88 ? -5.163 -8.198 -2.465 1.00 94.62 88 CYS A N 1
ATOM 694 C CA . CYS A 1 88 ? -5.029 -6.960 -3.231 1.00 94.62 88 CYS A CA 1
ATOM 695 C C . CYS A 1 88 ? -6.102 -5.928 -2.855 1.00 94.62 88 CYS A C 1
ATOM 697 O O . CYS A 1 88 ? -5.783 -4.747 -2.705 1.00 94.62 88 CYS A O 1
ATOM 699 N N . LYS A 1 89 ? -7.363 -6.352 -2.688 1.00 94.12 89 LYS A N 1
ATOM 700 C CA . LYS A 1 89 ? -8.445 -5.471 -2.217 1.00 94.12 89 LYS A CA 1
ATOM 701 C C . LYS A 1 89 ? -8.178 -4.974 -0.805 1.00 94.12 89 LYS A C 1
ATOM 703 O O . LYS A 1 89 ? -8.328 -3.783 -0.547 1.00 94.12 89 LYS A O 1
ATOM 708 N N . TYR A 1 90 ? -7.747 -5.872 0.082 1.00 93.62 90 TYR A N 1
ATOM 709 C CA . TYR A 1 90 ? -7.361 -5.522 1.441 1.00 93.62 90 TYR A CA 1
ATOM 710 C C . TYR A 1 90 ? -6.287 -4.435 1.434 1.00 93.62 90 TYR A C 1
ATOM 712 O O . TYR A 1 90 ? -6.505 -3.396 2.043 1.00 93.62 90 TYR A O 1
ATOM 720 N N . LEU A 1 91 ? -5.187 -4.622 0.690 1.00 92.69 91 LEU A N 1
ATOM 721 C CA . LEU A 1 91 ? -4.113 -3.631 0.560 1.00 92.69 91 LEU A CA 1
ATOM 722 C C . LEU A 1 91 ? -4.619 -2.284 0.031 1.00 92.69 91 LEU A C 1
ATOM 724 O O . LEU A 1 91 ? -4.233 -1.247 0.562 1.00 92.69 91 LEU A O 1
ATOM 728 N N . HIS A 1 92 ? -5.486 -2.296 -0.984 1.00 91.88 92 HIS A N 1
ATOM 729 C CA . HIS A 1 92 ? -6.048 -1.078 -1.569 1.00 91.88 92 HIS A CA 1
ATOM 730 C C . HIS A 1 92 ? -6.955 -0.310 -0.596 1.00 91.88 92 HIS A C 1
ATOM 732 O O . HIS A 1 92 ? -6.978 0.915 -0.617 1.00 91.88 92 HIS A O 1
ATOM 738 N N . GLY A 1 93 ? -7.680 -1.016 0.275 1.00 91.56 93 GLY A N 1
ATOM 739 C CA . GLY A 1 93 ? -8.557 -0.415 1.281 1.00 91.56 93 GLY A CA 1
ATOM 740 C C . GLY A 1 93 ? -7.843 0.075 2.543 1.00 91.56 93 GLY A C 1
ATOM 741 O O . GLY A 1 93 ? -8.506 0.586 3.449 1.00 91.56 93 GLY A O 1
ATOM 742 N N . ARG A 1 94 ? -6.517 -0.092 2.648 1.00 92.38 94 ARG A N 1
ATOM 743 C CA . ARG A 1 94 ? -5.786 0.298 3.855 1.00 92.38 94 ARG A CA 1
ATOM 744 C C . ARG A 1 94 ? -5.703 1.810 3.991 1.00 92.38 94 ARG A C 1
ATOM 746 O O . ARG A 1 94 ? -5.313 2.515 3.066 1.00 92.38 94 ARG A O 1
ATOM 753 N N . LYS A 1 95 ? -5.988 2.282 5.199 1.00 91.38 95 LYS A N 1
ATOM 754 C CA . LYS A 1 95 ? -5.743 3.661 5.628 1.00 91.38 95 LYS A CA 1
ATOM 755 C C . LYS A 1 95 ? -4.467 3.722 6.472 1.00 91.38 95 LYS A C 1
ATOM 757 O O . LYS A 1 95 ? -4.086 2.682 7.020 1.00 91.38 95 LYS A O 1
ATOM 762 N N . PRO A 1 96 ? -3.785 4.874 6.567 1.00 90.44 96 PRO A N 1
ATOM 763 C CA . PRO A 1 96 ? -2.765 5.088 7.592 1.00 90.44 96 PRO A CA 1
ATOM 764 C C . PRO A 1 96 ? -3.373 4.962 9.004 1.00 90.44 96 PRO A C 1
ATOM 766 O O . PRO A 1 96 ? -4.603 4.962 9.143 1.00 90.44 96 PRO A O 1
ATOM 769 N N . PRO A 1 97 ? -2.545 4.782 10.049 1.00 90.56 97 PRO A N 1
ATOM 770 C CA . PRO A 1 97 ? -3.035 4.930 11.413 1.00 90.56 97 PRO A CA 1
ATOM 771 C C . PRO A 1 97 ? -3.624 6.337 11.581 1.00 90.56 97 PRO A C 1
ATOM 773 O O . PRO A 1 97 ? -3.141 7.285 10.972 1.00 90.56 97 PRO A O 1
ATOM 776 N N . MET A 1 98 ? -4.700 6.435 12.358 1.00 91.19 98 MET A N 1
ATOM 777 C CA . MET A 1 98 ? -5.350 7.714 12.644 1.00 91.19 98 MET A CA 1
ATOM 778 C C . MET A 1 98 ? -4.408 8.590 13.473 1.00 91.19 98 MET A C 1
ATOM 780 O O . MET A 1 98 ? -3.775 8.081 14.401 1.00 91.19 98 MET A O 1
ATOM 784 N N . GLU A 1 99 ? -4.330 9.874 13.137 1.00 92.62 99 GLU A N 1
ATOM 785 C CA . GLU A 1 99 ? -3.500 10.840 13.861 1.00 92.62 99 GLU A CA 1
ATOM 786 C C . GLU A 1 99 ? -4.119 11.188 15.226 1.00 92.62 99 GLU A C 1
ATOM 788 O O . GLU A 1 99 ? -5.327 11.034 15.435 1.00 92.62 99 GLU A O 1
ATOM 793 N N . GLU A 1 100 ? -3.307 11.683 16.164 1.00 92.44 100 GLU A N 1
ATOM 794 C CA . GLU A 1 100 ? -3.765 11.990 17.532 1.00 92.44 100 GLU A CA 1
ATOM 795 C C . GLU A 1 100 ? -4.892 13.039 17.548 1.00 92.44 100 GLU A C 1
ATOM 797 O O . GLU A 1 100 ? -5.899 12.866 18.237 1.00 92.44 100 GLU A O 1
ATOM 802 N N . ASP A 1 101 ? -4.783 14.093 16.736 1.00 94.69 101 ASP A N 1
ATOM 803 C CA . ASP A 1 101 ? -5.798 15.152 16.655 1.00 94.69 101 ASP A CA 1
ATOM 804 C C . ASP A 1 101 ? -7.137 14.638 16.096 1.00 94.69 101 ASP A C 1
ATOM 806 O O . ASP A 1 101 ? -8.219 15.025 16.558 1.00 94.69 101 ASP A O 1
ATOM 810 N N . GLU A 1 102 ? -7.080 13.723 15.124 1.00 93.38 102 GLU A N 1
ATOM 811 C CA . GLU A 1 102 ? -8.263 13.056 14.575 1.00 93.38 102 GLU A CA 1
ATOM 812 C C . GLU A 1 102 ? -8.907 12.147 15.632 1.00 93.38 102 GLU A C 1
ATOM 814 O O . GLU A 1 102 ? -10.133 12.120 15.772 1.00 93.38 102 GLU A O 1
ATOM 819 N N . GLU A 1 103 ? -8.089 11.460 16.438 1.00 93.00 103 GLU A N 1
ATOM 820 C CA . GLU A 1 103 ? -8.547 10.630 17.552 1.00 93.00 103 GLU A CA 1
ATOM 821 C C . GLU A 1 103 ? -9.277 11.442 18.619 1.00 93.00 103 GLU A C 1
ATOM 823 O O . GLU A 1 103 ? -10.387 11.085 19.025 1.00 93.00 103 GLU A O 1
ATOM 828 N N . HIS A 1 104 ? -8.693 12.559 19.046 1.00 94.44 104 HIS A N 1
ATOM 829 C CA . HIS A 1 104 ? -9.303 13.456 20.024 1.00 94.44 104 HIS A CA 1
ATOM 830 C C . HIS A 1 104 ? -10.626 14.044 19.530 1.00 94.44 104 HIS A C 1
ATOM 832 O O . HIS A 1 104 ? -11.592 14.135 20.301 1.00 94.44 104 HIS A O 1
ATOM 838 N N . SER A 1 105 ? -10.686 14.400 18.247 1.00 95.62 105 SER A N 1
ATOM 839 C CA . SER A 1 105 ? -11.898 14.915 17.609 1.00 95.62 105 SER A CA 1
ATOM 840 C C . SER A 1 105 ? -13.003 13.856 17.585 1.00 95.62 105 SER A C 1
ATOM 842 O O . SER A 1 105 ? -14.129 14.131 18.004 1.00 95.62 105 SER A O 1
ATOM 844 N N . LEU A 1 106 ? -12.669 12.620 17.196 1.00 94.75 106 LEU A N 1
ATOM 845 C CA . LEU A 1 106 ? -13.599 11.488 17.185 1.00 94.75 106 LEU A CA 1
ATOM 846 C C . LEU A 1 106 ? -14.130 11.173 18.591 1.00 94.75 106 LEU A C 1
ATOM 848 O O . LEU A 1 106 ? -15.337 11.016 18.777 1.00 94.75 106 LEU A O 1
ATOM 852 N N . 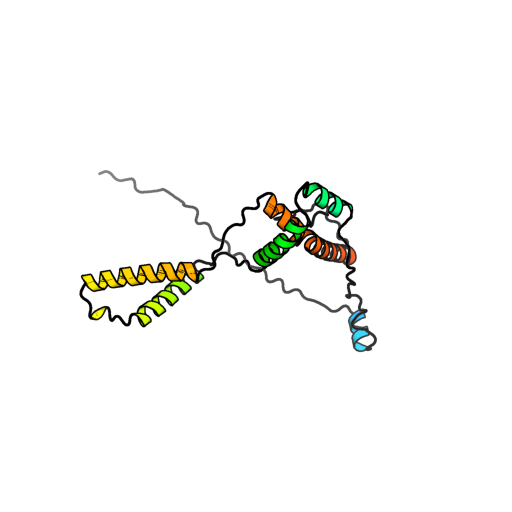ILE A 1 107 ? -13.248 11.104 19.592 1.00 95.94 107 ILE A N 1
ATOM 853 C CA . ILE A 1 107 ? -13.627 10.833 20.987 1.00 95.94 107 ILE A CA 1
ATOM 854 C C . ILE A 1 107 ? -14.555 11.929 21.519 1.00 95.94 107 ILE A C 1
ATOM 856 O O . ILE A 1 107 ? -15.549 11.620 22.180 1.00 95.94 107 ILE A O 1
ATOM 860 N N . SER A 1 108 ? -14.259 13.198 21.227 1.00 95.62 108 SER A N 1
ATOM 861 C CA . SER A 1 108 ? -15.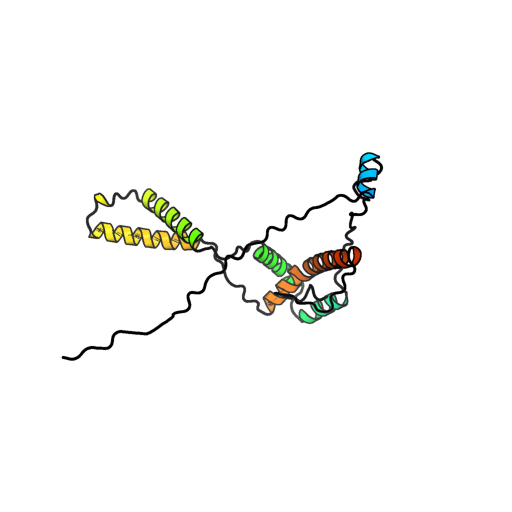091 14.329 21.652 1.00 95.62 108 SER A CA 1
ATOM 862 C C . SER A 1 108 ? -16.475 14.284 21.011 1.00 95.62 108 SER A C 1
ATOM 864 O O . SER A 1 108 ? -17.471 14.461 21.711 1.00 95.62 108 SER A O 1
ATOM 866 N N . GLN A 1 109 ? -16.550 13.967 19.716 1.00 96.44 109 GLN A N 1
ATOM 867 C CA . GLN A 1 109 ? -17.816 13.788 19.011 1.00 96.44 109 GLN A CA 1
ATOM 868 C C . GLN A 1 109 ? -18.646 12.651 19.626 1.00 96.44 109 GLN A C 1
ATOM 870 O O . GLN A 1 109 ? -19.799 12.861 19.992 1.00 96.44 109 GLN A O 1
ATOM 875 N N . ILE A 1 110 ? -18.051 11.467 19.812 1.00 96.19 110 ILE A N 1
ATOM 876 C CA . ILE A 1 110 ? -18.723 10.301 20.413 1.00 96.19 110 ILE A CA 1
ATOM 877 C C . ILE A 1 110 ? -19.209 10.620 21.831 1.00 96.19 110 ILE A C 1
ATOM 879 O O . ILE A 1 110 ? -20.307 10.229 22.222 1.00 96.19 110 ILE A O 1
ATOM 883 N N . ARG A 1 111 ? -18.401 11.338 22.620 1.00 94.75 111 ARG A N 1
ATOM 884 C CA . ARG A 1 111 ? -18.785 11.761 23.969 1.00 94.75 111 ARG A CA 1
ATOM 885 C C . ARG A 1 111 ? -19.980 12.714 23.945 1.00 94.75 111 ARG A C 1
ATOM 887 O O . ARG A 1 111 ? -20.851 12.568 24.801 1.00 94.75 111 ARG A O 1
ATOM 894 N N . GLY A 1 112 ? -20.029 13.645 22.991 1.00 93.25 112 GLY A N 1
ATOM 895 C CA . GLY A 1 112 ? -21.187 14.510 22.757 1.00 93.25 112 GLY A CA 1
ATOM 896 C C . GLY A 1 112 ? -22.446 13.695 22.462 1.00 93.25 112 GLY A C 1
ATOM 897 O O . GLY A 1 112 ? -23.408 13.782 23.219 1.00 93.25 112 GLY A O 1
ATOM 898 N N . GLU A 1 113 ? -22.379 12.808 21.465 1.00 94.12 113 GLU A N 1
ATOM 899 C CA . GLU A 1 113 ? -23.491 11.932 21.058 1.00 94.12 113 GLU A CA 1
ATOM 900 C C . GLU A 1 113 ? -24.051 11.110 22.236 1.00 94.12 113 GLU A C 1
ATOM 902 O O . GLU A 1 113 ? -25.259 11.078 22.457 1.00 94.12 113 GLU A O 1
ATOM 907 N N . ILE A 1 114 ? -23.184 10.482 23.041 1.00 93.12 114 ILE A N 1
ATOM 908 C CA . ILE A 1 114 ? -23.615 9.673 24.196 1.00 93.12 114 ILE A CA 1
ATOM 909 C C . ILE A 1 114 ? -24.229 10.546 25.298 1.00 93.12 114 ILE A C 1
ATOM 911 O O . ILE A 1 114 ? -25.172 10.126 25.970 1.00 93.12 114 ILE A O 1
ATOM 915 N N . THR A 1 115 ? -23.677 11.738 25.534 1.00 90.12 115 THR A N 1
ATOM 916 C CA . THR A 1 115 ? -24.187 12.644 26.575 1.00 90.12 115 THR A CA 1
ATOM 917 C C . THR A 1 115 ? -25.576 13.159 26.203 1.00 90.12 115 THR A C 1
ATOM 919 O O . THR A 1 115 ? -26.458 13.202 27.061 1.00 90.12 115 THR A O 1
ATOM 922 N N . GLU A 1 116 ? -25.788 13.475 24.924 1.00 90.12 116 GLU A N 1
ATOM 923 C CA . GLU A 1 116 ? -27.094 13.838 24.369 1.00 90.12 116 GLU A CA 1
ATOM 924 C C . GLU A 1 116 ? -28.090 12.672 24.446 1.00 90.12 116 GLU A C 1
ATOM 926 O O . GLU A 1 116 ? -29.208 12.863 24.920 1.00 90.12 116 GLU A O 1
ATOM 931 N N . GLU A 1 117 ? -27.683 11.453 24.069 1.00 90.38 117 GLU A N 1
ATOM 932 C CA . GLU A 1 117 ? -28.523 10.244 24.137 1.00 90.38 117 GLU A CA 1
ATOM 933 C C . GLU A 1 117 ? -29.011 9.956 25.564 1.00 90.38 117 GLU A C 1
ATOM 935 O O . GLU A 1 117 ? -30.170 9.601 25.778 1.00 90.38 117 GLU A O 1
ATOM 940 N N . LEU A 1 118 ? -28.131 10.111 26.556 1.00 86.06 118 LEU A N 1
ATOM 941 C CA . LEU A 1 118 ? -28.464 9.866 27.957 1.00 86.06 118 LEU A CA 1
ATOM 942 C C . LEU A 1 118 ? -29.316 10.989 28.570 1.00 86.06 118 LEU A C 1
ATOM 944 O O . LEU A 1 118 ? -29.986 10.742 29.571 1.00 86.06 118 LEU A O 1
ATOM 948 N N . ASN A 1 119 ? -29.301 12.195 27.989 1.00 85.00 119 ASN A N 1
ATOM 949 C CA . ASN A 1 119 ? -30.050 13.372 28.446 1.00 85.00 119 ASN A CA 1
ATOM 950 C C . ASN A 1 119 ? -29.903 13.643 29.962 1.00 85.00 119 ASN A C 1
ATOM 952 O O . ASN A 1 119 ? -30.854 14.007 30.658 1.00 85.00 119 ASN A O 1
ATOM 956 N N . VAL A 1 120 ? -28.701 13.416 30.497 1.00 77.31 120 VAL A N 1
ATOM 957 C CA . VAL A 1 120 ? -28.408 13.572 31.925 1.00 77.31 120 VAL A CA 1
ATOM 958 C C . VAL A 1 120 ? -27.921 14.991 32.193 1.00 77.31 120 VAL A C 1
ATOM 960 O O . VAL A 1 120 ? -26.863 15.393 31.712 1.00 77.31 120 VAL A O 1
ATOM 963 N N . LYS A 1 121 ? -28.657 15.732 33.026 1.00 80.44 121 LYS A N 1
ATOM 964 C CA . LYS A 1 121 ? -28.188 16.996 33.604 1.00 80.44 121 LYS A CA 1
ATOM 965 C C . LYS A 1 121 ? -27.322 16.693 34.812 1.00 80.44 121 LYS A C 1
ATOM 967 O O . LYS A 1 121 ? -27.821 16.314 35.870 1.00 80.44 121 LYS A O 1
ATOM 972 N N . PHE A 1 122 ? -26.010 16.813 34.652 1.00 77.75 122 PHE A N 1
ATOM 973 C CA . PHE A 1 122 ? -25.075 16.507 35.730 1.00 77.75 122 PHE A CA 1
ATOM 974 C C . PHE A 1 122 ? -25.252 17.427 36.938 1.00 77.75 122 PHE A C 1
ATOM 976 O O . PHE A 1 122 ? -24.874 17.050 38.040 1.00 77.75 122 PHE A O 1
ATOM 983 N N . GLU A 1 123 ? -25.803 18.621 36.753 1.00 79.12 123 GLU A N 1
ATOM 984 C CA . GLU A 1 123 ? -26.060 19.618 37.793 1.00 79.12 123 GLU A CA 1
ATOM 985 C C . GLU A 1 123 ? -27.075 19.126 38.833 1.00 79.12 123 GLU A C 1
ATOM 987 O O . GLU A 1 123 ? -26.940 19.461 40.006 1.00 79.12 123 GLU A O 1
ATOM 992 N N . ASP A 1 124 ? -28.017 18.271 38.424 1.00 80.50 124 ASP A N 1
ATOM 993 C CA . ASP A 1 124 ? -29.116 17.782 39.266 1.00 80.50 124 ASP A CA 1
ATOM 994 C C . ASP A 1 124 ? -28.766 16.477 40.014 1.00 80.50 124 ASP A C 1
ATOM 996 O O . ASP A 1 124 ? -29.563 15.959 40.798 1.00 80.50 124 ASP A O 1
ATOM 1000 N N . LEU A 1 125 ? -27.576 15.915 39.769 1.00 83.19 125 LEU A N 1
ATOM 1001 C CA . LEU A 1 125 ? -27.138 14.642 40.342 1.00 83.19 125 LEU A CA 1
ATOM 1002 C C . LEU A 1 125 ? -26.323 14.821 41.627 1.00 83.19 125 LEU A C 1
ATOM 1004 O O . LEU A 1 125 ? -25.442 15.682 41.708 1.00 83.19 125 LEU A O 1
ATOM 1008 N N . ASN A 1 126 ? -26.542 13.915 42.587 1.00 88.44 126 ASN A N 1
ATOM 1009 C CA . ASN A 1 126 ? -25.629 13.733 43.715 1.00 88.44 126 ASN A CA 1
ATOM 1010 C C . ASN A 1 126 ? -24.263 13.189 43.242 1.00 88.44 126 ASN A C 1
ATOM 1012 O O . ASN A 1 126 ? -24.120 12.708 42.112 1.00 88.44 126 ASN A O 1
ATOM 1016 N N . ASP A 1 127 ? -23.253 13.265 44.107 1.00 86.38 127 ASP A N 1
ATOM 1017 C CA . ASP A 1 127 ? -21.880 12.905 43.737 1.00 86.38 127 ASP A CA 1
ATOM 1018 C C . ASP A 1 127 ? -21.732 11.425 43.339 1.00 86.38 127 ASP A C 1
ATOM 1020 O O . ASP A 1 127 ? -21.052 11.121 42.355 1.00 86.38 127 ASP A O 1
ATOM 1024 N N . ASP A 1 128 ? -22.453 10.520 44.009 1.00 86.44 128 ASP A N 1
ATOM 1025 C CA . ASP A 1 128 ? -22.425 9.082 43.717 1.00 86.44 128 ASP A CA 1
ATOM 1026 C C . ASP A 1 128 ? -23.012 8.750 42.330 1.00 86.44 128 ASP A C 1
ATOM 1028 O O . ASP A 1 128 ? -22.400 8.019 41.542 1.00 86.44 128 ASP A O 1
ATOM 1032 N N . LEU A 1 129 ? -24.173 9.320 41.974 1.00 85.69 129 LEU A N 1
ATOM 1033 C CA . LEU A 1 129 ? -24.768 9.159 40.641 1.00 85.69 129 LEU A CA 1
ATOM 1034 C C . LEU A 1 129 ? -23.906 9.831 39.574 1.00 85.69 129 LEU A C 1
ATOM 1036 O O . LEU A 1 129 ? -23.756 9.285 38.479 1.00 85.69 129 LEU A O 1
ATOM 1040 N N . ARG A 1 130 ? -23.327 11.001 39.867 1.00 86.81 130 ARG A N 1
ATOM 1041 C CA . ARG A 1 130 ? -22.435 11.704 38.938 1.00 86.81 130 ARG A CA 1
ATOM 1042 C C . ARG A 1 130 ? -21.240 10.828 38.578 1.00 86.81 130 ARG A C 1
ATOM 1044 O O . ARG A 1 130 ? -20.872 10.748 37.405 1.00 86.81 130 ARG A O 1
ATOM 1051 N N . GLU A 1 131 ? -20.632 10.167 39.557 1.00 89.44 131 GLU A N 1
ATOM 1052 C CA . GLU A 1 131 ? -19.520 9.257 39.301 1.00 89.44 131 GLU A CA 1
ATOM 1053 C C . GLU A 1 131 ? -19.956 7.994 38.546 1.00 89.44 131 GLU A C 1
ATOM 1055 O O . GLU A 1 131 ? -19.267 7.576 37.609 1.00 89.44 131 GLU A O 1
ATOM 1060 N N . TYR A 1 132 ? -21.119 7.428 38.878 1.00 90.69 132 TYR A N 1
ATOM 1061 C CA . TYR A 1 132 ? -21.694 6.304 38.138 1.00 90.69 132 TYR A CA 1
ATOM 1062 C C . TYR A 1 132 ? -21.877 6.636 36.647 1.00 90.69 132 TYR A C 1
ATOM 1064 O O . TYR A 1 132 ? -21.346 5.929 35.787 1.00 90.69 132 TYR A O 1
ATOM 1072 N N . TYR A 1 133 ? -22.540 7.750 36.320 1.00 89.62 133 TYR A N 1
ATOM 1073 C CA . TYR A 1 133 ? -22.772 8.147 34.927 1.00 89.62 133 TYR A CA 1
ATOM 1074 C C . TYR A 1 133 ? -21.479 8.478 34.179 1.00 89.62 133 TYR A C 1
ATOM 1076 O O . TYR A 1 133 ? -21.347 8.115 33.010 1.00 89.62 133 TYR A O 1
ATOM 1084 N N . LYS A 1 134 ? -20.484 9.084 34.840 1.00 90.38 134 LYS A N 1
ATOM 1085 C CA . LYS A 1 134 ? -19.151 9.280 34.244 1.00 90.38 134 LYS A CA 1
ATOM 1086 C C . LYS A 1 134 ? -18.513 7.953 33.828 1.00 90.38 134 LYS A C 1
ATOM 1088 O O . LYS A 1 134 ? -17.970 7.865 32.728 1.00 90.38 134 LYS A O 1
ATOM 1093 N N . LYS A 1 135 ? -18.593 6.918 34.672 1.00 93.19 135 LYS A N 1
ATOM 1094 C CA . LYS A 1 135 ? -18.072 5.577 34.349 1.00 93.19 135 LYS A CA 1
ATOM 1095 C C . LYS A 1 135 ? -18.825 4.951 33.176 1.00 93.19 135 LYS A C 1
ATOM 1097 O O . LYS A 1 135 ? -18.184 4.440 32.260 1.00 93.19 135 LYS A O 1
ATOM 1102 N N . VAL A 1 136 ? -20.155 5.054 33.164 1.00 92.38 136 VAL A N 1
ATOM 1103 C CA . VAL A 1 136 ? -20.997 4.558 32.061 1.00 92.38 136 VAL A CA 1
ATOM 1104 C C . VAL A 1 136 ? -20.634 5.240 30.740 1.00 92.38 136 VAL A C 1
ATOM 1106 O O . VAL A 1 136 ? -20.420 4.556 29.740 1.00 92.38 136 VAL A O 1
ATOM 1109 N N . ILE A 1 137 ? -20.508 6.570 30.733 1.00 92.88 137 ILE A N 1
ATOM 1110 C CA . ILE A 1 137 ? -20.148 7.334 29.532 1.00 92.88 137 ILE A CA 1
ATOM 1111 C C . ILE A 1 137 ? -18.752 6.961 29.060 1.00 92.88 137 ILE A C 1
ATOM 1113 O O . ILE A 1 137 ? -18.591 6.649 27.888 1.00 92.88 137 ILE A O 1
ATOM 1117 N N . ASN A 1 138 ? -17.751 6.937 29.942 1.00 94.69 138 ASN A N 1
ATOM 1118 C CA . ASN A 1 138 ? -16.387 6.579 29.548 1.00 94.69 138 ASN A CA 1
ATOM 1119 C C . ASN A 1 138 ? -16.318 5.168 28.956 1.00 94.69 138 ASN A C 1
ATOM 1121 O O . ASN A 1 138 ? -15.728 4.984 27.896 1.00 94.69 138 ASN A O 1
ATOM 1125 N N . SER A 1 139 ? -16.990 4.196 29.578 1.00 95.88 139 SER A N 1
ATOM 1126 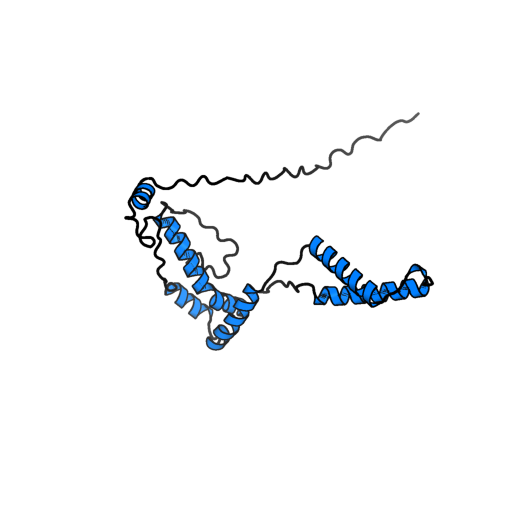C CA . SER A 1 139 ? -17.043 2.825 29.065 1.00 95.88 139 SER A CA 1
ATOM 1127 C C . SER A 1 139 ? -17.708 2.751 27.683 1.00 95.88 139 SER A C 1
ATOM 1129 O O . SER A 1 139 ? -17.157 2.130 26.770 1.00 95.88 139 SER A O 1
ATOM 1131 N N . LYS A 1 140 ? -18.840 3.446 27.485 1.00 95.25 140 LYS A N 1
ATOM 1132 C CA . LYS A 1 140 ? -19.500 3.534 26.173 1.00 95.25 140 LYS A CA 1
ATOM 1133 C C . LYS A 1 140 ? -18.623 4.240 25.133 1.00 95.25 140 LYS A C 1
ATOM 1135 O O . LYS A 1 140 ? -18.501 3.745 24.015 1.00 95.25 140 LYS A O 1
ATOM 1140 N N . VAL A 1 141 ? -17.990 5.361 25.491 1.00 96.12 141 VAL A N 1
ATOM 1141 C CA . VAL A 1 141 ? -17.086 6.116 24.608 1.00 96.12 141 VAL A CA 1
ATOM 1142 C C . VAL A 1 141 ? -15.944 5.219 24.146 1.00 96.12 141 VAL A C 1
ATOM 1144 O O . VAL A 1 141 ? -15.691 5.139 22.947 1.00 96.12 141 VAL A O 1
ATOM 1147 N N . GLU A 1 142 ? -15.282 4.503 25.056 1.00 95.31 142 GLU A N 1
ATOM 1148 C CA . GLU A 1 142 ? -14.189 3.588 24.713 1.00 95.31 142 GLU A CA 1
ATOM 1149 C C . GLU A 1 142 ? -14.645 2.474 23.767 1.00 95.31 142 GLU A C 1
ATOM 1151 O O . GLU A 1 142 ? -13.959 2.167 22.789 1.00 95.31 142 GLU A O 1
ATOM 1156 N N . GLN A 1 143 ? -15.810 1.877 24.027 1.00 95.56 143 GLN A N 1
ATOM 1157 C CA . GLN A 1 143 ? -16.365 0.822 23.184 1.00 95.56 143 GLN A CA 1
ATOM 1158 C C . GLN A 1 143 ? -16.671 1.330 21.769 1.00 95.56 143 GLN A C 1
ATOM 1160 O O . GLN A 1 143 ? -16.241 0.714 20.793 1.00 95.56 143 GLN A O 1
ATOM 1165 N N . ILE A 1 144 ? -17.382 2.453 21.646 1.00 95.00 144 ILE A N 1
ATOM 1166 C CA . ILE A 1 144 ? -17.767 3.015 20.344 1.00 95.00 144 ILE A CA 1
ATOM 1167 C C . ILE A 1 144 ? -16.536 3.523 19.593 1.00 95.00 144 ILE A C 1
ATOM 1169 O O . ILE A 1 144 ? -16.418 3.299 18.389 1.00 95.00 144 ILE A O 1
ATOM 1173 N N . THR A 1 145 ? -15.579 4.136 20.291 1.00 94.12 145 THR A N 1
ATOM 1174 C CA . THR A 1 145 ? -14.326 4.598 19.680 1.00 94.12 145 THR A CA 1
ATOM 1175 C C . THR A 1 145 ? -13.572 3.427 19.061 1.00 94.12 145 THR A C 1
ATOM 1177 O O . THR A 1 145 ? -13.181 3.515 17.903 1.00 94.12 145 THR A O 1
ATOM 1180 N N . LYS A 1 146 ? -13.444 2.289 19.760 1.00 91.50 146 LYS A N 1
ATOM 1181 C CA . LYS A 1 146 ? -12.809 1.077 19.203 1.00 91.50 146 LYS A CA 1
ATOM 1182 C C . LYS A 1 146 ? -13.524 0.536 17.962 1.00 91.50 146 LYS A C 1
ATOM 1184 O O . LYS A 1 146 ? -12.866 -0.027 17.096 1.00 91.50 146 LYS A O 1
ATOM 1189 N N . GLN A 1 147 ? -14.847 0.686 17.877 1.00 92.25 147 GLN A N 1
ATOM 1190 C CA . GLN A 1 147 ? -15.640 0.227 16.731 1.00 92.25 147 GLN A CA 1
ATOM 1191 C C . GLN A 1 147 ? -15.546 1.170 15.526 1.00 92.25 147 GLN A C 1
ATOM 1193 O O . GLN A 1 147 ? -15.495 0.707 14.389 1.00 92.25 147 GLN A O 1
ATOM 1198 N N . ARG A 1 148 ? -15.546 2.488 15.763 1.00 92.00 148 ARG A N 1
ATOM 1199 C CA . ARG A 1 148 ? -15.502 3.509 14.703 1.00 92.00 148 ARG A CA 1
ATOM 1200 C C . ARG A 1 148 ? -14.082 3.789 14.213 1.00 92.00 148 ARG A C 1
ATOM 1202 O O . ARG A 1 148 ? -13.901 4.151 13.051 1.00 92.00 148 ARG A O 1
ATOM 1209 N N . LYS A 1 149 ? -13.077 3.618 15.076 1.00 91.25 149 LYS A N 1
ATOM 1210 C CA . LYS A 1 149 ? -11.665 3.766 14.720 1.00 91.25 149 LYS A CA 1
ATOM 1211 C C . LYS A 1 149 ? -11.288 2.701 13.697 1.00 91.25 149 LYS A C 1
ATOM 1213 O O . LYS A 1 149 ? -11.523 1.511 13.898 1.00 91.25 149 LYS A O 1
ATOM 1218 N N . TYR A 1 150 ? -10.659 3.130 12.604 1.00 88.81 150 TYR A N 1
ATOM 1219 C CA . TYR A 1 150 ? -10.076 2.195 11.650 1.00 88.81 150 TYR A CA 1
ATOM 1220 C C . TYR A 1 150 ? -9.030 1.334 12.370 1.00 88.81 150 TYR A C 1
ATOM 1222 O O . TYR A 1 150 ? -8.059 1.855 12.921 1.00 88.81 150 TYR A O 1
ATOM 1230 N N . ASN A 1 151 ? -9.238 0.016 12.369 1.00 87.56 151 ASN A N 1
ATOM 1231 C CA . ASN A 1 151 ? -8.334 -0.938 13.005 1.00 87.56 151 ASN A CA 1
ATOM 1232 C C . ASN A 1 151 ? -7.073 -1.115 12.153 1.00 87.56 151 ASN A C 1
ATOM 1234 O O . ASN A 1 151 ? -6.907 -2.101 11.428 1.00 87.56 151 ASN A O 1
ATOM 1238 N N . TRP A 1 152 ? -6.194 -0.118 12.205 1.00 91.00 152 TRP A N 1
ATOM 1239 C CA . TRP A 1 152 ? -4.889 -0.214 11.585 1.00 91.00 152 TRP A CA 1
ATOM 1240 C C . TRP A 1 152 ? -4.087 -1.319 12.267 1.00 91.00 152 TRP A C 1
ATOM 1242 O O . TRP A 1 152 ? -3.852 -1.288 13.472 1.00 91.00 152 TRP A O 1
ATOM 1252 N N . GLN A 1 153 ? -3.644 -2.288 11.475 1.00 89.00 153 GLN A N 1
ATOM 1253 C CA . GLN A 1 153 ? -2.762 -3.352 11.932 1.00 89.00 153 GLN A CA 1
ATOM 1254 C C . GLN A 1 153 ? -1.586 -3.477 10.980 1.00 89.00 153 GLN A C 1
ATOM 1256 O O . GLN A 1 153 ? -1.757 -3.416 9.754 1.00 89.00 153 GLN A O 1
ATOM 1261 N N . GLN A 1 154 ? -0.395 -3.673 11.539 1.00 91.38 154 GLN A N 1
ATOM 1262 C CA . GLN A 1 154 ? 0.779 -4.016 10.754 1.00 91.38 154 GLN A CA 1
ATOM 1263 C C . GLN A 1 154 ? 0.530 -5.333 10.012 1.00 91.38 154 GLN A C 1
ATOM 1265 O O . GLN A 1 154 ? -0.040 -6.280 10.554 1.00 91.38 154 GLN A O 1
ATOM 1270 N N . ILE A 1 155 ? 0.960 -5.395 8.753 1.00 91.38 155 ILE A N 1
ATOM 1271 C CA . ILE A 1 155 ? 0.950 -6.650 8.009 1.00 91.38 155 ILE A CA 1
ATOM 1272 C C . ILE A 1 155 ? 2.210 -7.411 8.386 1.00 91.38 155 ILE A C 1
ATOM 1274 O O . ILE A 1 155 ? 3.314 -7.001 8.038 1.00 91.38 155 ILE A O 1
ATOM 1278 N N . ASP A 1 156 ? 2.029 -8.532 9.070 1.00 93.06 156 ASP A N 1
ATOM 1279 C CA . ASP A 1 156 ? 3.082 -9.530 9.187 1.00 93.06 156 ASP A CA 1
ATOM 1280 C C . ASP A 1 156 ? 3.168 -10.328 7.878 1.00 93.06 156 ASP A C 1
ATOM 1282 O O . ASP A 1 156 ? 2.237 -11.071 7.541 1.00 93.06 156 ASP A O 1
ATOM 1286 N N . TYR A 1 157 ? 4.241 -10.115 7.113 1.00 92.44 157 TYR A N 1
ATOM 1287 C CA . TYR A 1 157 ? 4.491 -10.764 5.826 1.00 92.44 157 TYR A CA 1
ATOM 1288 C C . TYR A 1 157 ? 5.137 -12.136 6.029 1.00 92.44 157 TYR A C 1
ATOM 1290 O O . TYR A 1 157 ? 6.341 -12.325 5.872 1.00 92.44 157 TYR A O 1
ATOM 1298 N N . THR A 1 158 ? 4.300 -13.123 6.330 1.00 94.94 158 THR A N 1
ATOM 1299 C CA . THR A 1 158 ? 4.695 -14.536 6.302 1.00 94.94 158 THR A CA 1
ATOM 1300 C C . THR A 1 158 ? 5.021 -14.985 4.875 1.00 94.94 158 THR A C 1
ATOM 1302 O O . THR A 1 158 ? 4.627 -14.327 3.909 1.00 94.94 158 THR A O 1
ATOM 1305 N N . ARG A 1 159 ? 5.660 -16.157 4.711 1.00 93.69 159 ARG A N 1
ATOM 1306 C CA . ARG A 1 159 ? 5.919 -16.742 3.378 1.00 93.69 159 ARG A CA 1
ATOM 1307 C C . ARG A 1 159 ? 4.664 -16.732 2.506 1.00 93.69 159 ARG A C 1
ATOM 1309 O O . ARG A 1 159 ? 4.718 -16.270 1.374 1.00 93.69 159 ARG A O 1
ATOM 1316 N N . HIS A 1 160 ? 3.534 -17.186 3.048 1.00 94.81 160 HIS A N 1
ATOM 1317 C CA . HIS A 1 160 ? 2.266 -17.235 2.319 1.00 94.81 160 HIS A CA 1
ATOM 1318 C C . HIS A 1 160 ? 1.807 -15.850 1.852 1.00 94.81 160 HIS A C 1
ATOM 1320 O O . HIS A 1 160 ? 1.584 -15.646 0.663 1.00 94.81 160 HIS A O 1
ATOM 1326 N N . LYS A 1 161 ? 1.761 -14.858 2.751 1.00 95.19 161 LYS A N 1
ATOM 1327 C CA . LYS A 1 161 ? 1.391 -13.478 2.390 1.00 95.19 161 LYS A CA 1
ATOM 1328 C C . LYS A 1 161 ? 2.386 -12.830 1.426 1.00 95.19 161 LYS A C 1
ATOM 1330 O O . LYS A 1 161 ? 1.975 -12.032 0.592 1.00 95.19 161 LYS A O 1
ATOM 1335 N N . GLY A 1 162 ? 3.667 -13.188 1.502 1.00 94.94 162 GLY A N 1
ATOM 1336 C CA . GLY A 1 162 ? 4.678 -12.793 0.521 1.00 94.94 162 GLY A CA 1
ATOM 1337 C C . GLY A 1 162 ? 4.373 -13.341 -0.876 1.00 94.94 162 GLY A C 1
ATOM 1338 O O . GLY A 1 162 ? 4.441 -12.596 -1.852 1.00 94.94 162 GLY A O 1
ATOM 1339 N N . LEU A 1 163 ? 3.945 -14.605 -0.980 1.00 95.50 163 LEU A N 1
ATOM 1340 C CA . LEU A 1 163 ? 3.485 -15.186 -2.248 1.00 95.50 163 LEU A CA 1
ATOM 1341 C C . LEU A 1 163 ? 2.208 -14.502 -2.754 1.00 95.50 163 LEU A C 1
ATOM 1343 O O . LEU A 1 163 ? 2.134 -14.176 -3.937 1.00 95.50 163 LEU A O 1
ATOM 1347 N N . LEU A 1 164 ? 1.237 -14.224 -1.873 1.00 96.12 164 LEU A N 1
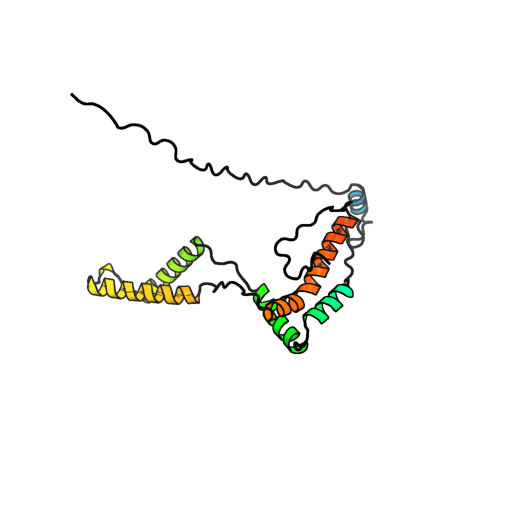ATOM 1348 C CA . LEU A 1 164 ? 0.035 -13.462 -2.236 1.00 96.12 164 LEU A CA 1
ATOM 1349 C C . LEU A 1 164 ? 0.395 -12.070 -2.764 1.00 96.12 164 LEU A C 1
ATOM 1351 O O . LEU A 1 164 ? -0.142 -11.649 -3.786 1.00 96.12 164 LEU A O 1
ATOM 1355 N N . TYR A 1 165 ? 1.330 -11.377 -2.106 1.00 95.12 165 TYR A N 1
ATOM 1356 C CA . TYR A 1 165 ? 1.830 -10.075 -2.544 1.00 95.12 165 TYR A CA 1
ATOM 1357 C C . TYR A 1 165 ? 2.462 -10.167 -3.938 1.00 95.12 165 TYR A C 1
ATOM 1359 O O . TYR A 1 165 ? 2.092 -9.408 -4.832 1.00 95.12 165 TYR A O 1
ATOM 1367 N N . MET A 1 166 ? 3.357 -11.138 -4.146 1.00 94.56 166 MET A N 1
ATOM 1368 C CA . MET A 1 166 ? 4.023 -11.384 -5.427 1.00 94.56 166 MET A CA 1
ATOM 1369 C C . MET A 1 166 ? 3.012 -11.616 -6.558 1.00 94.56 166 MET A C 1
ATOM 1371 O O . MET A 1 166 ? 3.067 -10.952 -7.590 1.00 94.56 166 MET A O 1
ATOM 1375 N N . VAL A 1 167 ? 2.044 -12.513 -6.361 1.00 94.06 167 VAL A N 1
ATOM 1376 C CA . VAL A 1 167 ? 1.023 -12.816 -7.377 1.00 94.06 167 VAL A CA 1
ATOM 1377 C C . VAL A 1 167 ? 0.123 -11.603 -7.643 1.00 94.06 167 VAL A C 1
ATOM 1379 O O . VAL A 1 167 ? -0.162 -11.291 -8.798 1.00 94.06 167 VAL A O 1
ATOM 1382 N N . ALA A 1 168 ? -0.286 -10.879 -6.600 1.00 93.25 168 ALA A N 1
ATOM 1383 C CA . ALA A 1 168 ? -1.193 -9.741 -6.729 1.00 93.25 168 ALA A CA 1
ATOM 1384 C C . ALA A 1 168 ? -0.569 -8.529 -7.443 1.00 93.25 168 ALA A C 1
ATOM 1386 O O . ALA A 1 168 ? -1.281 -7.788 -8.138 1.00 93.25 168 ALA A O 1
ATOM 1387 N N . ARG A 1 169 ? 0.732 -8.285 -7.225 1.00 90.88 169 ARG A N 1
ATOM 1388 C CA . ARG A 1 169 ? 1.375 -6.988 -7.492 1.00 90.88 169 ARG A CA 1
ATOM 1389 C C . ARG A 1 169 ? 2.430 -7.012 -8.593 1.00 90.88 169 ARG A C 1
ATOM 1391 O O . ARG A 1 169 ? 2.473 -6.041 -9.348 1.00 90.88 169 ARG A O 1
ATOM 1398 N N . SER A 1 170 ? 3.211 -8.087 -8.745 1.00 91.00 170 SER A N 1
ATOM 1399 C CA . SER A 1 170 ? 4.412 -8.086 -9.603 1.00 91.00 170 SER A CA 1
ATOM 1400 C C . SER A 1 170 ? 4.146 -7.597 -11.027 1.00 91.00 170 SER A C 1
ATOM 1402 O O . SER A 1 170 ? 4.841 -6.707 -11.503 1.00 91.00 170 SER A O 1
ATOM 1404 N N . ALA A 1 171 ? 3.106 -8.114 -11.693 1.00 89.38 171 ALA A N 1
ATOM 1405 C CA . ALA A 1 171 ? 2.784 -7.743 -13.075 1.00 89.38 171 ALA A CA 1
ATOM 1406 C C . ALA A 1 171 ? 2.467 -6.251 -13.240 1.00 89.38 171 ALA A C 1
ATOM 1408 O O . ALA A 1 171 ? 2.937 -5.606 -14.175 1.00 89.38 171 ALA A O 1
ATOM 1409 N N . ARG A 1 172 ? 1.663 -5.700 -12.324 1.00 89.00 172 ARG A N 1
ATOM 1410 C CA . ARG A 1 172 ? 1.211 -4.306 -12.398 1.00 89.00 172 ARG A CA 1
ATOM 1411 C C . ARG A 1 172 ? 2.337 -3.343 -12.055 1.00 89.00 172 ARG A C 1
ATOM 1413 O O . ARG A 1 172 ? 2.504 -2.344 -12.744 1.00 89.00 172 ARG A O 1
ATOM 1420 N N . GLU A 1 173 ? 3.101 -3.653 -11.011 1.00 90.31 173 GLU A N 1
ATOM 1421 C CA . GLU A 1 173 ? 4.241 -2.835 -10.603 1.00 90.31 173 GLU A CA 1
ATOM 1422 C C . GLU A 1 173 ? 5.316 -2.821 -11.687 1.00 90.31 173 GLU A C 1
ATOM 1424 O O . GLU A 1 173 ? 5.731 -1.743 -12.101 1.00 90.31 173 GLU A O 1
ATOM 1429 N N . TYR A 1 174 ? 5.693 -3.986 -12.221 1.00 91.06 174 TYR A N 1
ATOM 1430 C CA . TYR A 1 174 ? 6.649 -4.070 -13.324 1.00 91.06 174 TYR A CA 1
ATOM 1431 C C . TYR A 1 174 ? 6.206 -3.228 -14.526 1.00 91.06 174 TYR A C 1
ATOM 1433 O O . TYR A 1 174 ? 6.972 -2.404 -15.016 1.00 91.06 174 TYR A O 1
ATOM 1441 N N . ALA A 1 175 ? 4.953 -3.378 -14.975 1.00 89.75 175 ALA A N 1
ATOM 1442 C CA . ALA A 1 175 ? 4.454 -2.660 -16.146 1.00 89.75 175 ALA A CA 1
ATOM 1443 C C . ALA A 1 175 ? 4.542 -1.133 -15.982 1.00 89.75 175 ALA A C 1
ATOM 1445 O O . ALA A 1 175 ? 4.972 -0.435 -16.903 1.00 89.75 175 ALA A O 1
ATOM 1446 N N . ILE A 1 176 ? 4.176 -0.620 -14.803 1.00 89.88 176 ILE A N 1
ATOM 1447 C CA . ILE A 1 176 ? 4.232 0.815 -14.499 1.00 89.88 176 ILE A CA 1
ATOM 1448 C C . ILE A 1 176 ? 5.686 1.288 -14.402 1.00 89.88 176 ILE A C 1
ATOM 1450 O O . ILE A 1 176 ? 6.044 2.283 -15.030 1.00 89.88 176 ILE A O 1
ATOM 1454 N N . ASN A 1 177 ? 6.537 0.571 -13.665 1.00 90.69 177 ASN A N 1
ATOM 1455 C CA . ASN A 1 177 ? 7.946 0.936 -13.503 1.00 90.69 177 ASN A CA 1
ATOM 1456 C C . ASN A 1 177 ? 8.685 0.929 -14.840 1.00 90.69 177 ASN A C 1
ATOM 1458 O O . ASN A 1 177 ? 9.362 1.899 -15.178 1.00 90.69 177 ASN A O 1
ATOM 1462 N N . TYR A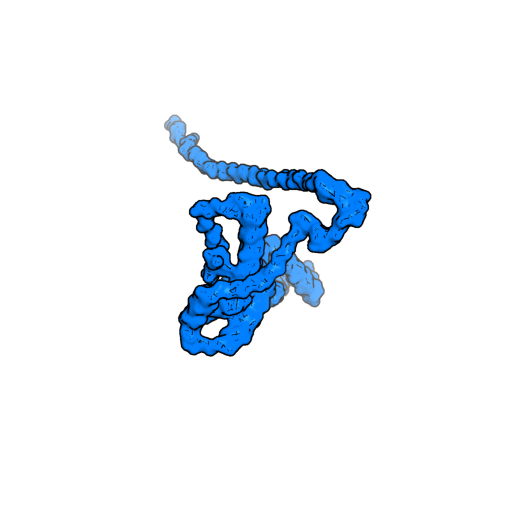 1 178 ? 8.487 -0.113 -15.646 1.00 90.31 178 TYR A N 1
ATOM 1463 C CA . TYR A 1 178 ? 9.042 -0.194 -16.988 1.00 90.31 178 TYR A CA 1
ATOM 1464 C C . TYR A 1 178 ? 8.605 0.998 -17.841 1.00 90.31 178 TYR A C 1
ATOM 1466 O O . TYR A 1 178 ? 9.430 1.601 -18.524 1.00 90.31 178 TYR A O 1
ATOM 1474 N N . GLN A 1 179 ? 7.322 1.369 -17.796 1.00 89.50 179 GLN A N 1
ATOM 1475 C CA . GLN A 1 179 ? 6.809 2.509 -18.551 1.00 89.50 179 GLN A CA 1
ATOM 1476 C C . GLN A 1 179 ? 7.492 3.817 -18.132 1.00 89.50 179 GLN A C 1
ATOM 1478 O O . GLN A 1 179 ? 7.959 4.559 -18.997 1.00 89.50 179 GLN A O 1
ATOM 1483 N N . VAL A 1 180 ? 7.603 4.071 -16.826 1.00 90.38 180 VAL A N 1
ATOM 1484 C CA . VAL A 1 180 ? 8.258 5.270 -16.284 1.00 90.38 180 VAL A CA 1
ATOM 1485 C C . VAL A 1 180 ? 9.736 5.307 -16.673 1.00 90.38 180 VAL A C 1
ATOM 1487 O O . VAL A 1 180 ? 10.209 6.301 -17.220 1.00 90.38 180 VAL A O 1
ATOM 1490 N N . LEU A 1 181 ? 10.474 4.218 -16.457 1.00 90.12 181 LEU A N 1
ATOM 1491 C CA . LEU A 1 181 ? 11.903 4.151 -16.773 1.00 90.12 181 LEU A CA 1
ATOM 1492 C C . LEU A 1 181 ? 12.164 4.246 -18.281 1.00 90.12 181 LEU A C 1
ATOM 1494 O O . LEU A 1 181 ? 13.118 4.899 -18.708 1.00 90.12 181 LEU A O 1
ATOM 1498 N N . LYS A 1 182 ? 11.299 3.649 -19.108 1.00 88.75 182 LYS A N 1
ATOM 14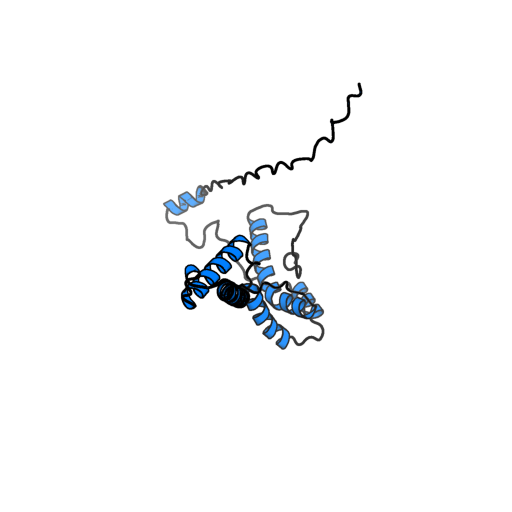99 C CA . LYS A 1 182 ? 11.352 3.778 -20.568 1.00 88.75 182 LYS A CA 1
ATOM 1500 C C . LYS A 1 182 ? 11.115 5.215 -21.009 1.00 88.75 182 LYS A C 1
ATOM 1502 O O . LYS A 1 182 ? 11.812 5.689 -21.905 1.00 88.75 182 LYS A O 1
ATOM 1507 N N . GLU A 1 183 ? 10.160 5.908 -20.399 1.00 88.94 183 GLU A N 1
ATOM 1508 C CA . GLU A 1 183 ? 9.923 7.323 -20.671 1.00 88.94 183 GLU A CA 1
ATOM 1509 C C . GLU A 1 183 ? 11.137 8.169 -20.294 1.00 88.94 183 GLU A C 1
ATOM 1511 O O . GLU A 1 183 ? 11.609 8.948 -21.125 1.00 88.94 183 GLU A O 1
ATOM 1516 N N . LEU A 1 184 ? 11.706 7.949 -19.106 1.00 91.12 184 LEU A N 1
ATOM 1517 C CA . LEU A 1 184 ? 12.916 8.641 -18.671 1.00 91.12 184 LEU A CA 1
ATOM 1518 C C . LEU A 1 184 ? 14.079 8.409 -19.639 1.00 91.12 184 LEU A C 1
ATOM 1520 O O . LEU A 1 184 ? 14.733 9.365 -20.039 1.00 91.12 184 LEU A O 1
ATOM 1524 N N . LYS A 1 185 ? 14.299 7.164 -20.072 1.00 89.94 185 LYS A N 1
ATOM 1525 C CA . LYS A 1 185 ? 15.341 6.805 -21.046 1.00 89.94 185 LYS A CA 1
ATOM 1526 C C . LYS A 1 185 ? 15.104 7.387 -22.443 1.00 89.94 185 LYS A C 1
ATOM 1528 O O . LYS A 1 185 ? 16.059 7.607 -23.178 1.00 89.94 185 LYS A O 1
ATOM 1533 N N . THR A 1 186 ? 13.847 7.583 -22.837 1.00 87.50 186 THR A N 1
ATOM 1534 C CA . THR A 1 186 ? 13.500 8.110 -24.169 1.00 87.50 186 THR A CA 1
ATOM 1535 C C . THR A 1 186 ? 13.630 9.629 -24.215 1.00 87.50 186 THR A C 1
ATOM 1537 O O . THR A 1 186 ? 14.121 10.173 -25.199 1.00 87.50 186 THR A O 1
ATOM 1540 N N . ARG A 1 187 ? 13.184 10.322 -23.160 1.00 87.31 187 ARG A N 1
ATOM 1541 C CA . ARG A 1 187 ? 13.176 11.792 -23.093 1.00 87.31 187 ARG A CA 1
ATOM 1542 C C . ARG A 1 187 ? 14.492 12.376 -22.603 1.00 87.31 187 ARG A C 1
ATOM 1544 O O . ARG A 1 187 ? 14.836 13.499 -22.954 1.00 87.31 187 ARG A O 1
ATOM 1551 N N . PHE A 1 188 ? 15.216 11.622 -21.789 1.00 86.69 188 PHE A N 1
ATOM 1552 C CA . PHE A 1 188 ? 16.467 12.045 -21.184 1.00 86.69 188 PHE A CA 1
ATOM 1553 C C . PHE A 1 188 ? 17.543 11.000 -21.470 1.00 86.69 188 PHE A C 1
ATOM 1555 O O . PHE A 1 188 ? 17.248 9.825 -21.675 1.00 86.69 188 PHE A O 1
ATOM 1562 N N . GLN A 1 189 ? 18.815 11.392 -21.414 1.00 88.25 189 GLN A N 1
ATOM 1563 C CA . GLN A 1 189 ? 19.941 10.447 -21.418 1.00 88.25 189 GLN A CA 1
ATOM 1564 C C . GLN A 1 189 ? 20.053 9.735 -20.056 1.00 88.25 189 GLN A C 1
ATOM 1566 O O . GLN A 1 189 ? 21.084 9.767 -19.387 1.00 88.25 189 GLN A O 1
ATOM 1571 N N . TYR A 1 190 ? 18.946 9.149 -19.600 1.00 89.38 190 TYR A N 1
ATOM 1572 C CA . TYR A 1 190 ? 18.820 8.536 -18.290 1.00 89.38 190 TYR A CA 1
ATOM 1573 C C . TYR A 1 190 ? 19.603 7.218 -18.250 1.00 89.38 190 TYR A C 1
ATOM 1575 O O . TYR A 1 190 ? 19.192 6.209 -18.824 1.00 89.38 190 TYR A O 1
ATOM 1583 N N . ALA A 1 191 ? 20.751 7.251 -17.573 1.00 90.31 191 ALA A N 1
ATOM 1584 C CA . ALA A 1 191 ? 21.648 6.117 -17.365 1.00 90.31 191 ALA A CA 1
ATOM 1585 C C . ALA A 1 191 ? 22.173 6.132 -15.914 1.00 90.31 191 ALA A C 1
ATOM 1587 O O . ALA A 1 191 ? 23.320 6.523 -15.670 1.00 90.31 191 ALA A O 1
ATOM 1588 N N . PRO A 1 192 ? 21.329 5.786 -14.923 1.00 90.81 192 PRO A N 1
ATOM 1589 C CA . PRO A 1 192 ? 21.741 5.782 -13.525 1.00 90.81 192 PRO A CA 1
ATOM 1590 C C . PRO A 1 192 ? 22.864 4.759 -13.304 1.00 90.81 192 PRO A C 1
ATOM 1592 O O . PRO A 1 192 ? 22.771 3.615 -13.742 1.00 90.81 192 PRO A O 1
ATOM 1595 N N . LYS A 1 193 ? 23.935 5.169 -12.612 1.00 93.81 193 LYS A N 1
ATOM 1596 C CA . LYS A 1 193 ? 25.043 4.269 -12.227 1.00 93.81 193 LYS A CA 1
ATOM 1597 C C . LYS A 1 193 ? 24.723 3.440 -10.986 1.00 93.81 193 LYS A C 1
ATOM 1599 O O . LYS A 1 193 ? 25.305 2.382 -10.782 1.00 93.81 193 LYS A O 1
ATOM 1604 N N . THR A 1 194 ? 23.838 3.957 -10.142 1.00 92.94 194 THR A N 1
ATOM 1605 C CA . THR A 1 194 ? 23.391 3.332 -8.902 1.00 92.94 194 THR A CA 1
ATOM 1606 C C . THR A 1 194 ? 21.877 3.452 -8.813 1.00 92.94 194 THR A C 1
ATOM 1608 O O . THR A 1 194 ? 21.295 4.441 -9.259 1.00 92.94 194 THR A O 1
ATOM 1611 N N . PHE A 1 195 ? 21.244 2.430 -8.246 1.00 89.88 195 PHE A N 1
ATOM 1612 C CA . PHE A 1 195 ? 19.804 2.374 -8.050 1.00 89.88 195 PHE A CA 1
ATOM 1613 C C . PHE A 1 195 ? 19.520 1.968 -6.604 1.00 89.88 195 PHE A C 1
ATOM 1615 O O . PHE A 1 195 ? 20.119 1.019 -6.100 1.00 89.88 195 PHE A O 1
ATOM 1622 N N . PHE A 1 196 ? 18.653 2.718 -5.929 1.00 91.69 196 PHE A N 1
ATOM 1623 C CA . PHE A 1 196 ? 18.234 2.443 -4.560 1.00 91.69 196 PHE A CA 1
ATOM 1624 C C . PHE A 1 196 ? 16.713 2.339 -4.531 1.00 91.69 196 PHE A C 1
ATOM 1626 O O . PHE A 1 196 ? 16.028 3.293 -4.895 1.00 91.69 196 PHE A O 1
ATOM 1633 N N . ASP A 1 197 ? 16.214 1.184 -4.101 1.00 90.44 197 ASP A N 1
ATOM 1634 C CA . ASP A 1 197 ? 14.789 0.868 -4.073 1.00 90.44 197 ASP A CA 1
ATOM 1635 C C . ASP A 1 197 ? 14.300 0.775 -2.625 1.00 90.44 197 ASP A C 1
ATOM 1637 O O . ASP A 1 197 ? 14.590 -0.185 -1.902 1.00 90.44 197 ASP A O 1
ATOM 1641 N N . PHE A 1 198 ? 13.600 1.815 -2.176 1.00 91.44 198 PHE A N 1
ATOM 1642 C CA . PHE A 1 198 ? 13.045 1.853 -0.831 1.00 91.44 198 PHE A CA 1
ATOM 1643 C C . PHE A 1 198 ? 11.749 1.046 -0.772 1.00 91.44 198 PHE A C 1
ATOM 1645 O O . PHE A 1 198 ? 10.779 1.366 -1.453 1.00 91.44 198 PHE A O 1
ATOM 1652 N N . GLY A 1 199 ? 11.704 0.040 0.105 1.00 86.81 199 GLY A N 1
ATOM 1653 C CA . GLY A 1 199 ? 10.519 -0.810 0.231 1.00 86.81 199 GLY A CA 1
ATOM 1654 C C . GLY A 1 199 ? 10.317 -1.723 -0.980 1.00 86.81 199 GLY A C 1
ATOM 1655 O O . GLY A 1 199 ? 9.181 -1.972 -1.369 1.00 86.81 199 GLY A O 1
ATOM 1656 N N . SER A 1 200 ? 11.416 -2.242 -1.535 1.00 86.69 200 SER A N 1
ATOM 1657 C CA . SER A 1 200 ? 11.462 -3.037 -2.771 1.00 86.69 200 SER A CA 1
ATOM 1658 C C . SER A 1 200 ? 10.507 -4.235 -2.825 1.00 86.69 200 SER A C 1
ATOM 1660 O O . SER A 1 200 ? 10.132 -4.684 -3.908 1.00 86.69 200 SER A O 1
ATOM 1662 N N . GLY A 1 201 ? 10.088 -4.774 -1.676 1.00 88.19 201 GLY A N 1
ATOM 1663 C CA . GLY A 1 201 ? 9.105 -5.853 -1.598 1.00 88.19 201 GLY A CA 1
ATOM 1664 C C . GLY A 1 201 ? 9.570 -7.102 -2.350 1.00 88.19 201 GLY A C 1
ATOM 1665 O O . GLY A 1 201 ? 10.492 -7.785 -1.915 1.00 88.19 201 GLY A O 1
ATOM 1666 N N . VAL A 1 202 ? 8.930 -7.400 -3.485 1.00 87.75 202 VAL A N 1
ATOM 1667 C CA . VAL A 1 202 ? 9.286 -8.529 -4.373 1.00 87.75 202 VAL A CA 1
ATOM 1668 C C . VAL A 1 202 ? 10.325 -8.163 -5.442 1.00 87.75 202 VAL A C 1
ATOM 1670 O O . VAL A 1 202 ? 10.640 -8.981 -6.303 1.00 87.75 202 VAL A O 1
ATOM 1673 N N . GLY A 1 203 ? 10.858 -6.941 -5.392 1.00 86.25 203 GLY A N 1
ATOM 1674 C CA . GLY A 1 203 ? 11.908 -6.443 -6.276 1.00 86.25 203 GLY A CA 1
ATOM 1675 C C . GLY A 1 203 ? 11.430 -6.122 -7.689 1.00 86.25 203 GLY A C 1
ATOM 1676 O O . GLY A 1 203 ? 12.240 -6.144 -8.606 1.00 86.25 203 GLY A O 1
ATOM 1677 N N . SER A 1 204 ? 10.138 -5.839 -7.887 1.00 82.81 204 SER A N 1
ATOM 1678 C CA . SER A 1 204 ? 9.522 -5.618 -9.209 1.00 82.81 204 SER A CA 1
ATOM 1679 C C . SER A 1 204 ? 10.134 -4.456 -10.001 1.00 82.81 204 SER A C 1
ATOM 1681 O O . SER A 1 204 ? 10.024 -4.445 -11.221 1.00 82.81 204 SER A O 1
ATOM 1683 N N . VAL A 1 205 ? 10.776 -3.500 -9.321 1.00 86.56 205 VAL A N 1
ATOM 1684 C CA . VAL A 1 205 ? 11.459 -2.343 -9.924 1.00 86.56 205 VAL A CA 1
ATOM 1685 C C . VAL A 1 205 ? 12.866 -2.693 -10.433 1.00 86.56 205 VAL A C 1
ATOM 1687 O O . VAL A 1 205 ? 13.384 -2.018 -11.317 1.00 86.56 205 VAL A O 1
ATOM 1690 N N . LEU A 1 206 ? 13.508 -3.717 -9.856 1.00 87.06 206 LEU A N 1
ATOM 1691 C CA . LEU A 1 206 ? 14.873 -4.124 -10.212 1.00 87.06 206 LEU A CA 1
ATOM 1692 C C . LEU A 1 206 ? 14.926 -4.898 -11.541 1.00 87.06 206 LEU A C 1
ATOM 1694 O O . LEU A 1 206 ? 15.961 -4.890 -12.207 1.00 87.06 206 LEU A O 1
ATOM 1698 N N . TRP A 1 207 ? 13.832 -5.585 -11.877 1.00 83.38 207 TRP A N 1
ATOM 1699 C CA . TRP A 1 207 ? 13.652 -6.349 -13.114 1.00 83.38 207 TRP A CA 1
ATOM 1700 C C . TRP A 1 207 ? 13.335 -5.443 -14.304 1.00 83.38 207 TRP A C 1
ATOM 1702 O O . TRP A 1 207 ? 13.775 -5.784 -15.426 1.00 83.38 207 TRP A O 1
#

Foldseek 3Di:
DDDDDDDDDDDDDDPPPPPPPPPPPPDDDDDDPVVVVCVVVVVDDPCDDPPHDDQDLDFDPPVLVVVLVVLCPPPDPVVLLVVLVVVLVVVVPDDDADDPVRLVVLLVVLLVVVCVVVVDDLVPDDPVVNVVVVVVSVVSSVVVSVVPGDPDDDDDCDSSNLSSCCSNPLSPLLSVLVSVVVVCVVVHVDDDPDDDDDPCRSVSNVD

Organism: Apolygus lucorum (NCBI:txid248454)

pLDDT: mean 83.55, std 17.39, range [32.47, 96.69]